Protein AF-A0A5E4AHZ6-F1 (afdb_monomer_lite)

Organism: Marmota monax (NCBI:txid9995)

pLDDT: mean 70.24, std 15.18, range [31.2, 91.56]

Sequence (371 aa):
MFTLLILMGCVDVMSKNMLPQRCVALEKGALVLSFYELLLLMVSHVKESLGIELQVHYLLILVVFLLLLVLTVELWAPEMFQLWMMETLLILIMGSWLIQAGFILYRPVSGYPWDDDDMNDLMFVTTFFCWHVMLVYVNNCIEGGIILMDRELPPRFLYSKEWQHLTMFTLLILMGCVDVMSKNMLPQRCVVLEKGALALSFYELLLLMVSHAKGSSGIELQVHSLLILVVLLLLLVLTVELWAPEMFQLWMMETLLILIMGSWLIQAGFILYRPVSGYPWDDDDMNDLMFVTTFFCWHVMCDALCLFAIYGFSYFWHRCYYSSLKMMESKEAPYHKSTPEPLYRLLQEIEQPEKEDQAPLLAKSSPRDKA

Radius of gyration: 31.7 Å; chains: 1; bounding box: 66×61×106 Å

Structure (mmCIF, N/CA/C/O backbone):
data_AF-A0A5E4AHZ6-F1
#
_entry.id   AF-A0A5E4AHZ6-F1
#
loop_
_atom_site.group_PDB
_atom_site.id
_atom_site.type_symbol
_atom_site.label_atom_id
_atom_site.label_alt_id
_atom_site.label_comp_id
_atom_site.label_asym_id
_atom_site.label_entity_id
_atom_site.label_seq_id
_atom_site.pdbx_PDB_ins_code
_atom_site.Cartn_x
_atom_site.Cartn_y
_atom_site.Cartn_z
_atom_site.occupancy
_atom_site.B_iso_or_equiv
_atom_site.auth_seq_id
_atom_site.auth_comp_id
_atom_site.auth_asym_id
_atom_site.auth_atom_id
_atom_site.pdbx_PDB_model_num
ATOM 1 N N . MET A 1 1 ? -24.025 20.673 -8.701 1.00 50.69 1 MET A N 1
ATOM 2 C CA . MET A 1 1 ? -23.411 21.174 -7.446 1.00 50.69 1 MET A CA 1
ATOM 3 C C . MET A 1 1 ? -24.288 22.202 -6.720 1.00 50.69 1 MET A C 1
ATOM 5 O O . MET A 1 1 ? -24.669 21.942 -5.590 1.00 50.69 1 MET A O 1
ATOM 9 N N . PHE A 1 2 ? -24.678 23.327 -7.335 1.00 37.91 2 PHE A N 1
ATOM 10 C CA . PHE A 1 2 ? -25.486 24.362 -6.654 1.00 37.91 2 PHE A CA 1
ATOM 11 C C . PHE A 1 2 ? -26.893 23.908 -6.218 1.00 37.91 2 PHE A C 1
ATOM 13 O O . PHE A 1 2 ? -27.341 24.266 -5.135 1.00 37.91 2 PHE A O 1
ATOM 20 N N . THR A 1 3 ? -27.566 23.063 -7.000 1.00 46.19 3 THR A N 1
ATOM 21 C CA . THR A 1 3 ? -28.870 22.462 -6.654 1.00 46.19 3 THR A CA 1
ATOM 22 C C . THR A 1 3 ? -28.809 21.543 -5.428 1.00 46.19 3 THR A C 1
ATOM 24 O O . THR A 1 3 ? -29.741 21.526 -4.631 1.00 46.19 3 THR A O 1
ATOM 27 N N . LEU A 1 4 ? -27.691 20.840 -5.240 1.00 54.56 4 LEU A N 1
ATOM 28 C CA . LEU A 1 4 ? -27.442 19.936 -4.111 1.00 54.56 4 LEU A CA 1
ATOM 29 C C . LEU A 1 4 ? -27.235 20.693 -2.792 1.00 54.56 4 LEU A C 1
ATOM 31 O O . LEU 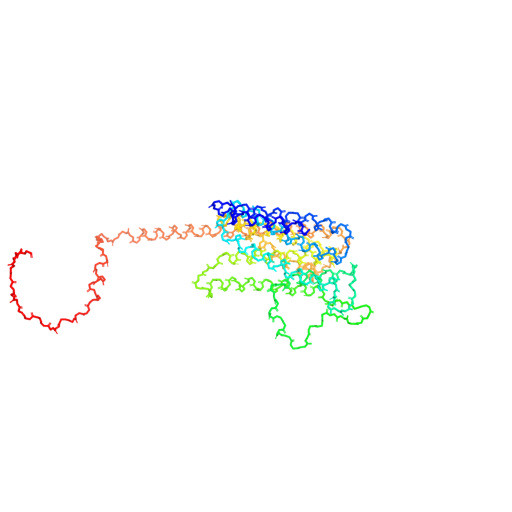A 1 4 ? -27.801 20.316 -1.770 1.00 54.56 4 LEU A O 1
ATOM 35 N N . LEU A 1 5 ? -26.491 21.804 -2.825 1.00 52.31 5 LEU A N 1
ATOM 36 C CA . LEU A 1 5 ? -26.307 22.685 -1.663 1.00 52.31 5 LEU A CA 1
ATOM 37 C C . LEU A 1 5 ? -27.629 23.321 -1.210 1.00 52.31 5 LEU A C 1
ATOM 39 O O . LEU A 1 5 ? -27.868 23.475 -0.013 1.00 52.31 5 LEU A O 1
ATOM 43 N N . ILE A 1 6 ? -28.506 23.650 -2.162 1.00 54.03 6 ILE A N 1
ATOM 44 C CA . ILE A 1 6 ? -29.844 24.182 -1.877 1.00 54.03 6 ILE A CA 1
ATOM 45 C C . ILE A 1 6 ? -30.723 23.102 -1.233 1.00 54.03 6 ILE A C 1
ATOM 47 O O . ILE A 1 6 ? -31.342 23.369 -0.207 1.00 54.03 6 ILE A O 1
ATOM 51 N N . LEU A 1 7 ? -30.735 21.876 -1.775 1.00 56.59 7 LEU A N 1
ATOM 52 C CA . LEU A 1 7 ? -31.498 20.754 -1.212 1.00 56.59 7 LEU A CA 1
ATOM 53 C C . LEU A 1 7 ? -31.054 20.431 0.226 1.00 56.59 7 LEU A C 1
ATOM 55 O O . LEU A 1 7 ? -31.890 20.257 1.108 1.00 56.59 7 LEU A O 1
ATOM 59 N N . MET A 1 8 ? -29.743 20.434 0.474 1.00 61.78 8 MET A N 1
ATOM 60 C CA . MET A 1 8 ? -29.150 20.251 1.800 1.00 61.78 8 MET A CA 1
ATOM 61 C C . MET A 1 8 ? -29.545 21.336 2.792 1.00 61.78 8 MET A C 1
ATOM 63 O O . MET A 1 8 ? -29.970 21.030 3.905 1.00 61.78 8 MET A O 1
ATOM 67 N N . GLY A 1 9 ? -29.457 22.601 2.373 1.00 56.88 9 GLY A N 1
ATOM 68 C CA . GLY A 1 9 ? -29.912 23.728 3.181 1.00 56.88 9 GLY A CA 1
ATOM 69 C C . GLY A 1 9 ? -31.402 23.628 3.511 1.00 56.88 9 GLY A C 1
ATOM 70 O O . GLY A 1 9 ? -31.800 23.899 4.640 1.00 56.88 9 GLY A O 1
ATOM 71 N N . CYS A 1 10 ? -32.227 23.169 2.567 1.00 60.53 10 CYS A N 1
ATOM 72 C CA . CYS A 1 10 ? -33.649 22.933 2.803 1.00 60.53 10 CYS A CA 1
ATOM 73 C C . CYS A 1 10 ? -33.900 21.795 3.806 1.00 60.53 10 CYS A C 1
ATOM 75 O O . CYS A 1 10 ? -34.714 21.972 4.711 1.00 60.53 10 CYS A O 1
ATOM 77 N N . VAL A 1 11 ? -33.201 20.659 3.690 1.00 66.25 11 VAL A N 1
ATOM 78 C CA . VAL A 1 11 ? -33.345 19.518 4.615 1.00 66.25 11 VAL A CA 1
ATOM 79 C C . VAL A 1 11 ? -32.880 19.879 6.028 1.00 66.25 11 VAL A C 1
ATOM 81 O O . VAL A 1 11 ? -33.573 19.552 6.991 1.00 66.25 11 VAL A O 1
ATOM 84 N N . ASP A 1 12 ? -31.771 20.609 6.166 1.00 63.53 12 ASP A N 1
ATOM 85 C CA . ASP A 1 12 ? -31.255 21.066 7.463 1.00 63.53 12 ASP A CA 1
ATOM 86 C C . ASP A 1 12 ? -32.217 22.060 8.141 1.00 63.53 12 ASP A C 1
ATOM 88 O O . ASP A 1 12 ? -32.547 21.922 9.321 1.00 63.53 12 ASP A O 1
ATOM 92 N N . VAL A 1 13 ? -32.763 23.016 7.376 1.00 64.00 13 VAL A N 1
ATOM 93 C CA . VAL A 1 13 ? -33.776 23.969 7.863 1.00 64.00 13 VAL A CA 1
ATOM 94 C C . VAL A 1 13 ? -35.068 23.256 8.266 1.00 64.00 13 VAL A C 1
ATOM 96 O O . VAL A 1 13 ? -35.647 23.587 9.302 1.00 64.00 13 VAL A O 1
ATOM 99 N N . MET A 1 14 ? -35.521 22.267 7.492 1.00 65.88 14 MET A N 1
ATOM 100 C CA . MET A 1 14 ? -36.711 21.480 7.826 1.00 65.88 14 MET A CA 1
ATOM 101 C C . MET A 1 14 ? -36.495 20.611 9.072 1.00 65.88 14 MET A C 1
ATOM 103 O O . MET A 1 14 ? -37.363 20.581 9.945 1.00 65.88 14 MET A O 1
ATOM 107 N N . SER A 1 15 ? -35.337 19.955 9.189 1.00 66.50 15 SER A N 1
ATOM 108 C CA . SER A 1 15 ? -34.993 19.118 10.343 1.00 66.50 15 SER A CA 1
ATOM 109 C C . SER A 1 15 ? -34.893 19.918 11.642 1.00 66.50 15 SER A C 1
ATOM 111 O O . SER A 1 15 ? -35.375 19.465 12.681 1.00 66.50 15 SER A O 1
ATOM 113 N N . LYS A 1 16 ? -34.319 21.128 11.589 1.00 67.06 16 LYS A N 1
ATOM 114 C CA . LYS A 1 16 ? -34.106 21.972 12.775 1.00 67.06 16 LYS A CA 1
ATOM 115 C C . LYS A 1 16 ? -35.320 22.807 13.179 1.00 67.06 16 LYS A C 1
ATOM 117 O O . LYS A 1 16 ? -35.503 23.031 14.371 1.00 67.06 16 LYS A O 1
ATOM 122 N N . ASN A 1 17 ? -36.123 23.279 12.219 1.00 69.75 17 ASN A N 1
ATOM 123 C CA . ASN A 1 17 ? -37.146 24.303 12.484 1.00 69.75 17 ASN A CA 1
ATOM 124 C C . ASN A 1 17 ? -38.594 23.863 12.217 1.00 69.75 17 ASN A C 1
ATOM 126 O O . ASN A 1 17 ? -39.508 24.528 12.698 1.00 69.75 17 ASN A O 1
ATOM 130 N N . MET A 1 18 ? -38.827 22.800 11.436 1.00 64.88 18 MET A N 1
ATOM 131 C CA . MET A 1 18 ? -40.181 22.391 11.018 1.00 64.88 18 MET A CA 1
ATOM 132 C C . MET A 1 18 ? -40.640 21.074 11.656 1.00 64.88 18 MET A C 1
ATOM 134 O O . MET A 1 18 ? -41.844 20.841 11.764 1.00 64.88 18 MET A O 1
ATOM 138 N N . LEU A 1 19 ? -39.711 20.212 12.083 1.00 66.88 19 LEU A N 1
ATOM 139 C CA . LEU A 1 19 ? -40.026 18.949 12.751 1.00 66.88 19 LEU A CA 1
ATOM 140 C C . LEU A 1 19 ? -40.038 19.101 14.286 1.00 66.88 19 LEU A C 1
ATOM 142 O O . LEU A 1 19 ? -39.213 19.824 14.840 1.00 66.88 19 LEU A O 1
ATOM 146 N N . PRO A 1 20 ? -40.945 18.399 14.997 1.00 62.06 20 PRO A N 1
ATOM 147 C CA . PRO A 1 20 ? -41.076 18.495 16.455 1.00 62.06 20 PRO A CA 1
ATOM 148 C C . PRO A 1 20 ? -39.860 17.955 17.231 1.00 62.06 20 PRO A C 1
ATOM 150 O O . PRO A 1 20 ? -39.667 18.314 18.389 1.00 62.06 20 PRO A O 1
ATOM 153 N N . GLN A 1 21 ? -39.031 17.119 16.599 1.00 70.19 21 GLN A N 1
ATOM 154 C CA . GLN A 1 21 ? -37.705 16.709 17.069 1.00 70.19 21 GLN A CA 1
ATOM 155 C C . GLN A 1 21 ? -36.751 16.631 15.873 1.00 70.19 21 GLN A C 1
ATOM 157 O O . GLN A 1 21 ? -37.159 16.237 14.778 1.00 70.19 21 GLN A O 1
ATOM 162 N N . ARG A 1 22 ? -35.476 16.979 16.099 1.00 72.62 22 ARG A N 1
ATOM 163 C CA . ARG A 1 22 ? -34.422 16.921 15.078 1.00 72.62 22 ARG A CA 1
ATOM 164 C C . ARG A 1 22 ? -34.308 15.504 14.517 1.00 72.62 22 ARG A C 1
ATOM 166 O O . ARG A 1 22 ? -34.065 14.558 15.266 1.00 72.62 22 ARG A O 1
ATOM 173 N N . CYS A 1 23 ? -34.433 15.364 13.200 1.00 71.38 23 CYS A N 1
ATOM 174 C CA . CYS A 1 23 ? -34.388 14.067 12.535 1.00 71.38 23 CYS A CA 1
ATOM 175 C C . CYS A 1 23 ? -33.000 13.824 11.936 1.00 71.38 23 CYS A C 1
ATOM 177 O O . CYS A 1 23 ? -32.756 14.053 10.753 1.00 71.38 23 CYS A O 1
ATOM 179 N N . VAL A 1 24 ? -32.081 13.331 12.770 1.00 69.50 24 VAL A N 1
ATOM 180 C CA . VAL A 1 24 ? -30.684 13.057 12.379 1.00 69.50 24 VAL A CA 1
ATOM 181 C C . VAL A 1 24 ? -30.601 12.070 11.207 1.00 69.50 24 VAL A C 1
ATOM 183 O O . VAL A 1 24 ? -29.746 12.217 10.340 1.00 69.50 24 VAL A O 1
ATOM 186 N N . ALA A 1 25 ? -31.522 11.106 11.125 1.00 68.44 25 ALA A N 1
ATOM 187 C CA . ALA A 1 25 ? -31.590 10.159 10.012 1.00 68.44 25 ALA A CA 1
ATOM 188 C C . ALA A 1 25 ? -31.932 10.834 8.670 1.00 68.44 25 ALA A C 1
ATOM 190 O O . ALA A 1 25 ? -31.391 10.446 7.637 1.00 68.44 25 ALA A O 1
ATOM 191 N N . LEU A 1 26 ? -32.787 11.865 8.676 1.00 71.06 26 LEU A N 1
ATOM 192 C CA . LEU A 1 26 ? -33.139 12.635 7.477 1.00 71.06 26 LEU A CA 1
ATOM 193 C C . LEU A 1 26 ? -31.951 13.486 6.998 1.00 71.06 26 LEU A C 1
ATOM 195 O O . LEU A 1 26 ? -31.647 13.500 5.808 1.00 71.06 26 LEU A O 1
ATOM 199 N N . GLU A 1 27 ? -31.255 14.150 7.929 1.00 71.69 27 GLU A N 1
ATOM 200 C CA . GLU A 1 27 ? -30.040 14.932 7.644 1.00 71.69 27 GLU A CA 1
ATOM 201 C C . GLU A 1 27 ? -28.928 14.042 7.059 1.00 71.69 27 GLU A C 1
ATOM 203 O O . GLU A 1 27 ? -28.364 14.358 6.009 1.00 71.69 27 GLU A O 1
ATOM 208 N N . LYS A 1 28 ? -28.658 12.886 7.684 1.00 72.50 28 LYS A N 1
ATOM 209 C CA . LYS A 1 28 ? -27.661 11.918 7.197 1.00 72.50 28 LYS A CA 1
ATOM 210 C C . LYS A 1 28 ? -28.066 11.257 5.877 1.00 72.50 28 LYS A C 1
ATOM 212 O O . LYS A 1 28 ? -27.221 11.041 5.014 1.00 72.50 28 LYS A O 1
ATOM 217 N N . GLY A 1 29 ? -29.355 10.982 5.678 1.00 73.62 29 GLY A N 1
ATOM 218 C CA . GLY A 1 29 ? -29.871 10.440 4.419 1.00 73.62 29 GLY A CA 1
ATOM 219 C C . GLY A 1 29 ? -29.674 11.403 3.246 1.00 73.62 29 GLY A C 1
ATOM 220 O O . GLY A 1 29 ? -29.281 10.981 2.158 1.00 73.62 29 GLY A O 1
ATOM 221 N N . ALA A 1 30 ? -29.871 12.705 3.477 1.00 72.81 30 ALA A N 1
ATOM 222 C CA . ALA A 1 30 ? -29.583 13.736 2.483 1.00 72.81 30 ALA A CA 1
ATOM 223 C C . ALA A 1 30 ? -28.076 13.859 2.191 1.00 72.81 30 ALA A C 1
ATOM 225 O O . ALA A 1 30 ? -27.700 13.970 1.023 1.00 72.81 30 ALA A O 1
ATOM 226 N N . LEU A 1 31 ? -27.217 13.757 3.218 1.00 74.25 31 LEU A N 1
ATOM 227 C CA . LEU A 1 31 ? -25.757 13.637 3.066 1.00 74.25 31 LEU A CA 1
ATOM 228 C C . LEU A 1 31 ? -25.369 12.496 2.133 1.00 74.25 31 LEU A C 1
ATOM 230 O O . LEU A 1 31 ? -24.720 12.741 1.116 1.00 74.25 31 LEU A O 1
ATOM 234 N N . VAL A 1 32 ? -25.842 11.285 2.397 1.00 80.19 32 VAL A N 1
ATOM 235 C CA . VAL A 1 32 ? -25.552 10.106 1.567 1.00 80.19 32 VAL A CA 1
ATOM 236 C C . VAL A 1 32 ? -25.995 10.303 0.116 1.00 80.19 32 VAL A C 1
ATOM 238 O O . VAL A 1 32 ? -25.213 10.056 -0.803 1.00 80.19 32 VAL A O 1
ATOM 241 N N . LEU A 1 33 ? -27.212 10.811 -0.107 1.00 76.31 33 LEU A N 1
ATOM 242 C CA . LEU A 1 33 ? -27.718 11.079 -1.456 1.00 76.31 33 LEU A CA 1
ATOM 243 C C . LEU A 1 33 ? -26.849 12.108 -2.197 1.00 76.31 33 LEU A C 1
ATOM 245 O O . LEU A 1 33 ? -26.564 11.943 -3.381 1.00 76.31 33 LEU A O 1
ATOM 249 N N . SER A 1 34 ? -26.372 13.136 -1.492 1.00 73.62 34 SER A N 1
ATOM 250 C CA . SER A 1 34 ? -25.521 14.163 -2.094 1.00 73.62 34 SER A CA 1
ATOM 251 C C . SER A 1 34 ? -24.154 13.642 -2.531 1.00 73.62 34 SER A C 1
ATOM 253 O O . SER A 1 34 ? -23.683 13.997 -3.612 1.00 73.62 34 SER A O 1
ATOM 255 N N . PHE A 1 35 ? -23.536 12.770 -1.729 1.00 76.75 35 PHE A N 1
ATOM 256 C CA . PHE A 1 35 ? -22.255 12.152 -2.062 1.00 76.75 35 PHE A CA 1
ATOM 257 C C . PHE A 1 35 ? -22.406 11.120 -3.182 1.00 76.75 35 PHE A C 1
ATOM 259 O O . PHE A 1 35 ? -21.524 11.014 -4.033 1.00 76.75 35 PHE A O 1
ATOM 266 N N . TYR A 1 36 ? -23.543 10.421 -3.245 1.00 79.88 36 TYR A N 1
ATOM 267 C CA . TYR A 1 36 ? -23.879 9.545 -4.366 1.00 79.88 36 TYR A CA 1
ATOM 268 C C . TYR A 1 36 ? -24.002 10.319 -5.687 1.00 79.88 36 TYR A C 1
ATOM 270 O O . TYR A 1 36 ? -23.388 9.942 -6.686 1.00 79.88 36 TYR A O 1
ATOM 278 N N . GLU A 1 37 ? -24.731 11.438 -5.703 1.00 78.19 37 GLU A N 1
ATOM 279 C CA . GLU A 1 37 ? -24.824 12.288 -6.896 1.00 78.19 37 GLU A CA 1
ATOM 280 C C . GLU A 1 37 ? -23.476 12.922 -7.268 1.00 78.19 37 GLU A C 1
ATOM 282 O O . GLU A 1 37 ? -23.131 12.986 -8.448 1.00 78.19 37 GLU A O 1
ATOM 287 N N . LEU A 1 38 ? -22.687 13.355 -6.279 1.00 79.00 38 LEU A N 1
ATOM 288 C CA . LEU A 1 38 ? -21.334 13.869 -6.501 1.00 79.00 38 LEU A CA 1
ATOM 289 C C . LEU A 1 38 ? -20.438 12.817 -7.169 1.00 79.00 38 LEU A C 1
ATOM 291 O O . LEU A 1 38 ? -19.745 13.138 -8.132 1.00 79.00 38 LEU A O 1
ATOM 295 N N . LEU A 1 39 ? -20.490 11.567 -6.701 1.00 80.75 39 LEU A N 1
ATOM 296 C CA . LEU A 1 39 ? -19.752 10.451 -7.289 1.00 80.75 39 LEU A CA 1
ATOM 297 C C . LEU A 1 39 ? -20.154 10.222 -8.754 1.00 80.75 39 LEU A C 1
ATOM 299 O O . LEU A 1 39 ? -19.283 10.112 -9.614 1.00 80.75 39 LEU A O 1
ATOM 303 N N . LEU A 1 40 ? -21.457 10.214 -9.064 1.00 79.38 40 LEU A N 1
ATOM 304 C CA . LEU A 1 40 ? -21.951 10.071 -10.442 1.00 79.38 40 LEU A CA 1
ATOM 305 C C . LEU A 1 40 ? -21.488 11.214 -11.353 1.00 79.38 40 LEU A C 1
ATOM 307 O O . LEU A 1 40 ? -21.110 10.978 -12.505 1.00 79.38 40 LEU A O 1
ATOM 311 N N . LEU A 1 41 ? -21.505 12.448 -10.844 1.00 79.81 41 LEU A N 1
ATOM 312 C CA . LEU A 1 41 ? -21.020 13.616 -11.575 1.00 79.81 41 LEU A CA 1
ATOM 313 C C . LEU A 1 41 ? -19.516 13.523 -11.843 1.00 79.81 41 LEU A C 1
ATOM 315 O O . LEU A 1 41 ? -19.099 13.795 -12.966 1.00 79.81 41 LEU A O 1
ATOM 319 N N . MET A 1 42 ? -18.715 13.093 -10.862 1.00 80.56 42 MET A N 1
ATOM 320 C CA . MET A 1 42 ? -17.276 12.897 -11.060 1.00 80.56 42 MET A CA 1
ATOM 321 C C . MET A 1 42 ? -16.987 11.794 -12.076 1.00 80.56 42 MET A C 1
ATOM 323 O O . MET A 1 42 ? -16.218 12.015 -13.003 1.00 80.56 42 MET A O 1
ATOM 327 N N . VAL A 1 43 ? -17.643 10.636 -11.967 1.00 80.81 43 VAL A N 1
ATOM 328 C CA . VAL A 1 43 ? -17.478 9.538 -12.938 1.00 80.81 43 VAL A CA 1
ATOM 329 C C . VAL A 1 43 ? -17.851 9.988 -14.355 1.00 80.81 43 VAL A C 1
ATOM 331 O O . VAL A 1 43 ? -17.196 9.604 -15.320 1.00 80.81 43 VAL A O 1
ATOM 334 N N . SER A 1 44 ? -18.875 10.835 -14.488 1.00 79.81 44 SER A N 1
ATOM 335 C CA . SER A 1 44 ? -19.269 11.400 -15.783 1.00 79.81 44 SER A CA 1
ATOM 336 C C . SER A 1 44 ? -18.250 12.412 -16.315 1.00 79.81 44 SER A C 1
ATOM 338 O O . SER A 1 44 ? -17.951 12.390 -17.505 1.00 79.81 44 SER A O 1
ATOM 340 N N . HIS A 1 45 ? -17.700 13.266 -15.446 1.00 78.81 45 HIS A N 1
ATOM 341 C CA . HIS A 1 45 ? -16.681 14.264 -15.789 1.00 78.81 45 HIS A CA 1
ATOM 342 C C . HIS A 1 45 ? -15.388 13.615 -16.294 1.00 78.81 45 HIS A C 1
ATOM 344 O O . HIS A 1 45 ? -14.804 14.061 -17.272 1.00 78.81 45 HIS A O 1
ATOM 350 N N . VAL A 1 46 ? -14.980 12.514 -15.664 1.00 84.44 46 VAL A N 1
ATOM 351 C CA . VAL A 1 46 ? -13.723 11.814 -15.956 1.00 84.44 46 VAL A CA 1
ATOM 352 C C . VAL A 1 46 ? -13.715 11.099 -17.308 1.00 84.44 46 VAL A C 1
ATOM 354 O O . VAL A 1 46 ? -12.657 10.735 -17.810 1.00 84.44 46 VAL A O 1
ATOM 357 N N . LYS A 1 47 ? -14.880 10.914 -17.936 1.00 77.94 47 LYS A N 1
ATOM 358 C CA . LYS A 1 47 ? -15.015 10.131 -19.171 1.00 77.94 47 LYS A CA 1
ATOM 359 C C . LYS A 1 47 ? -14.237 10.706 -20.362 1.00 77.94 47 LYS A C 1
ATOM 361 O O . LYS A 1 47 ? -13.918 9.954 -21.279 1.00 77.94 47 LYS A O 1
ATOM 366 N N . GLU A 1 48 ? -13.957 12.005 -20.351 1.00 75.44 48 GLU A N 1
ATOM 367 C CA . GLU A 1 48 ? -13.199 12.697 -21.403 1.00 75.44 48 GLU A CA 1
ATOM 368 C C . GLU A 1 48 ? -11.777 13.087 -20.960 1.00 75.44 48 GLU A C 1
ATOM 370 O O . GLU A 1 48 ? -10.991 13.547 -21.786 1.00 75.44 48 GLU A O 1
ATOM 375 N N . SER A 1 49 ? -11.422 12.870 -19.688 1.00 79.69 49 SER A N 1
ATOM 376 C CA . SER A 1 49 ? -10.101 13.192 -19.140 1.00 79.69 49 SER A CA 1
ATOM 377 C C . SER A 1 49 ? -9.084 12.085 -19.454 1.00 79.69 49 SER A C 1
ATOM 379 O O . SER A 1 49 ? -9.401 10.894 -19.417 1.00 79.69 49 SER A O 1
ATOM 381 N N . LEU A 1 50 ? -7.832 12.467 -19.710 1.00 81.12 50 LEU A N 1
ATOM 382 C CA . LEU A 1 50 ? -6.697 11.561 -19.939 1.00 81.12 50 LEU A CA 1
ATOM 383 C C . LEU A 1 50 ? -5.519 11.942 -19.026 1.00 81.12 50 LEU A C 1
ATOM 385 O O . LEU A 1 50 ? -5.586 12.941 -18.309 1.00 81.12 50 LEU A O 1
ATOM 389 N N . GLY A 1 51 ? -4.486 11.095 -18.996 1.00 81.75 51 GLY A N 1
ATOM 390 C CA . GLY A 1 51 ? -3.219 11.380 -18.317 1.00 81.75 51 GLY A CA 1
ATOM 391 C C . GLY A 1 51 ? -3.360 11.766 -16.843 1.00 81.75 51 GLY A C 1
ATOM 392 O O . GLY A 1 51 ? -3.934 11.031 -16.028 1.00 81.75 51 GLY A O 1
ATOM 393 N N . ILE A 1 52 ? -2.830 12.934 -16.489 1.00 78.44 52 ILE A N 1
ATOM 394 C CA . ILE A 1 52 ? -2.789 13.412 -15.105 1.00 78.44 52 ILE A CA 1
ATOM 395 C C . ILE A 1 52 ? -4.144 13.890 -14.628 1.00 78.44 52 ILE A C 1
ATOM 397 O O . ILE A 1 52 ? -4.514 13.625 -13.482 1.00 78.44 52 ILE A O 1
ATOM 401 N N . GLU A 1 53 ? -4.914 14.547 -15.492 1.00 78.88 53 GLU A N 1
ATOM 402 C CA . GLU A 1 53 ? -6.265 14.968 -15.142 1.00 78.88 53 GLU A CA 1
ATOM 403 C C . GLU A 1 53 ? -7.112 13.754 -14.743 1.00 78.88 53 GLU A C 1
ATOM 405 O O . GLU A 1 53 ? -7.776 13.766 -13.703 1.00 78.88 53 GLU A O 1
ATOM 410 N N . LEU A 1 54 ? -7.003 12.667 -15.508 1.00 83.31 54 LEU A N 1
ATOM 411 C CA . LEU A 1 54 ? -7.645 11.391 -15.211 1.00 83.31 54 LEU A CA 1
ATOM 412 C C . LEU A 1 54 ? -7.197 10.829 -13.851 1.00 83.31 54 LEU A C 1
ATOM 414 O O . LEU A 1 54 ? -8.037 10.458 -13.030 1.00 83.31 54 LEU A O 1
ATOM 418 N N . GLN A 1 55 ? -5.891 10.802 -13.577 1.00 79.56 55 GLN A N 1
ATOM 419 C CA . GLN A 1 55 ? -5.343 10.280 -12.319 1.00 79.56 55 GLN A CA 1
ATOM 420 C C . GLN A 1 55 ? -5.777 11.102 -11.101 1.00 79.56 55 GLN A C 1
ATOM 422 O O . GLN A 1 55 ? -6.161 10.529 -10.079 1.00 79.56 55 GLN A O 1
ATOM 427 N N . VAL A 1 56 ? -5.762 12.434 -11.205 1.00 81.50 56 VAL A N 1
ATOM 428 C CA . VAL A 1 56 ? -6.175 13.333 -10.120 1.00 81.50 56 VAL A CA 1
ATOM 429 C C . VAL A 1 56 ? -7.637 13.100 -9.750 1.00 81.50 56 VAL A C 1
ATOM 431 O O . VAL A 1 56 ? -7.980 12.988 -8.566 1.00 81.50 56 VAL A O 1
ATOM 434 N N . HIS A 1 57 ? -8.498 12.970 -10.758 1.00 83.12 57 HIS A N 1
ATOM 435 C CA . HIS A 1 57 ? -9.910 12.710 -10.531 1.00 83.12 57 HIS A CA 1
ATOM 436 C C . HIS A 1 57 ? -10.185 11.275 -10.070 1.00 83.12 57 HIS A C 1
ATOM 438 O O . HIS A 1 57 ? -11.073 11.091 -9.244 1.00 83.12 57 HIS A O 1
ATOM 444 N N . TYR A 1 58 ? -9.422 10.267 -10.512 1.00 83.44 58 TYR A N 1
ATOM 445 C CA . TYR A 1 58 ? -9.539 8.903 -9.977 1.00 83.44 58 TYR A CA 1
ATOM 446 C C . TYR A 1 58 ? -9.255 8.853 -8.476 1.00 83.44 58 TYR A C 1
ATOM 448 O O . TYR A 1 58 ? -10.014 8.235 -7.731 1.00 83.44 58 TYR A O 1
ATOM 456 N N . LEU A 1 59 ? -8.203 9.538 -8.025 1.00 80.94 59 LEU A N 1
ATOM 457 C CA . LEU A 1 59 ? -7.860 9.646 -6.605 1.00 80.94 59 LEU A CA 1
ATOM 458 C C . LEU A 1 59 ? -8.964 10.350 -5.805 1.00 80.94 59 LEU A C 1
ATOM 460 O O . LEU A 1 59 ? -9.306 9.925 -4.703 1.00 80.94 59 LEU A O 1
ATOM 464 N N . LEU A 1 60 ? -9.590 11.376 -6.384 1.00 81.19 60 LEU A N 1
ATOM 465 C CA . LEU A 1 60 ? -10.722 12.063 -5.765 1.00 81.19 60 LEU A CA 1
ATOM 466 C C . LEU A 1 60 ? -11.981 11.177 -5.703 1.00 81.19 60 LEU A C 1
ATOM 468 O O . LEU A 1 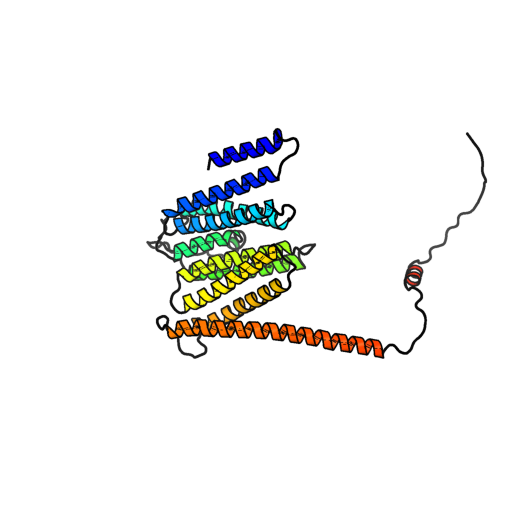60 ? -12.616 11.086 -4.653 1.00 81.19 60 LEU A O 1
ATOM 472 N N . ILE A 1 61 ? -12.315 10.485 -6.798 1.00 84.62 61 ILE A N 1
ATOM 473 C CA . ILE A 1 61 ? -13.431 9.527 -6.885 1.00 84.62 61 ILE A CA 1
ATOM 474 C C . ILE A 1 61 ? -13.280 8.438 -5.830 1.00 84.62 61 ILE A C 1
ATOM 476 O O . ILE A 1 61 ? -14.250 8.078 -5.169 1.00 84.62 61 ILE A O 1
ATOM 480 N N . LEU A 1 62 ? -12.060 7.937 -5.659 1.00 82.62 62 LEU A N 1
ATOM 481 C CA . LEU A 1 62 ? -11.733 6.895 -4.705 1.00 82.62 62 LEU A CA 1
ATOM 482 C C . LEU A 1 62 ? -12.072 7.317 -3.261 1.00 82.62 62 LEU A C 1
ATOM 484 O O . LEU A 1 62 ? -12.734 6.571 -2.539 1.00 82.62 62 LEU A O 1
ATOM 488 N N . VAL A 1 63 ? -11.683 8.530 -2.854 1.00 77.00 63 VAL A N 1
ATOM 489 C CA . VAL A 1 63 ? -11.996 9.073 -1.518 1.00 77.00 63 VAL A CA 1
ATOM 490 C C . VAL A 1 63 ? -13.496 9.326 -1.355 1.00 77.00 63 VAL A C 1
ATOM 492 O O . VAL A 1 63 ? -14.066 8.984 -0.320 1.00 77.00 63 VAL A O 1
ATOM 495 N N . VAL A 1 64 ? -14.158 9.875 -2.380 1.00 80.62 64 VAL A N 1
ATOM 496 C CA . VAL A 1 64 ? -15.612 10.117 -2.370 1.00 80.62 64 VAL A CA 1
ATOM 497 C C . VAL A 1 64 ? -16.395 8.807 -2.265 1.00 80.62 64 VAL A C 1
ATOM 499 O O . VAL A 1 64 ? -17.378 8.742 -1.528 1.00 80.62 64 VAL A O 1
ATOM 502 N N . PHE A 1 65 ? -15.955 7.753 -2.953 1.00 83.56 65 PHE A N 1
ATOM 503 C CA . PHE A 1 65 ? -16.563 6.426 -2.880 1.00 83.56 65 PHE A CA 1
ATOM 504 C C . PHE A 1 65 ? -16.432 5.814 -1.481 1.00 83.56 65 PHE A C 1
ATOM 506 O O . PHE A 1 65 ? -17.423 5.329 -0.935 1.00 83.56 65 PHE A O 1
ATOM 513 N N . LEU A 1 66 ? -15.242 5.876 -0.872 1.00 79.94 66 LEU A N 1
ATOM 514 C CA . LEU A 1 66 ? -15.052 5.413 0.504 1.00 79.94 66 LEU A CA 1
ATOM 515 C C . LEU A 1 66 ? -15.896 6.205 1.506 1.00 79.94 66 LEU A C 1
ATOM 517 O O . LEU A 1 66 ? -16.503 5.614 2.395 1.00 79.94 66 LEU A O 1
ATOM 521 N N . LEU A 1 67 ? -15.960 7.530 1.361 1.00 77.94 67 LEU A N 1
ATOM 522 C CA . LEU A 1 67 ? -16.766 8.379 2.237 1.00 77.94 67 LEU A CA 1
ATOM 523 C C . LEU A 1 67 ? -18.255 8.051 2.101 1.00 77.94 67 LEU A C 1
ATOM 525 O O . LEU A 1 67 ? -18.950 7.925 3.106 1.00 77.94 67 LEU A O 1
ATOM 529 N N . LEU A 1 68 ? -18.733 7.829 0.873 1.00 84.25 68 LEU A N 1
ATOM 530 C CA . LEU A 1 68 ? -20.092 7.362 0.626 1.00 84.25 68 LEU A CA 1
ATOM 531 C C . LEU A 1 68 ? -20.351 6.013 1.311 1.00 84.25 68 LEU A C 1
ATOM 533 O O . LEU A 1 68 ? -21.382 5.862 1.962 1.00 84.25 68 LEU A O 1
ATOM 537 N N . LEU A 1 69 ? -19.418 5.059 1.216 1.00 82.69 69 LEU A N 1
ATOM 538 C CA . LEU A 1 69 ? -19.531 3.771 1.902 1.00 82.69 69 LEU A CA 1
ATOM 539 C C . LEU A 1 69 ? -19.665 3.971 3.420 1.00 82.69 69 LEU A C 1
ATOM 541 O O . LEU A 1 69 ? -20.618 3.471 4.013 1.00 82.69 69 LEU A O 1
ATOM 545 N N . VAL A 1 70 ? -18.785 4.756 4.044 1.00 78.88 70 VAL A N 1
ATOM 546 C CA . VAL A 1 70 ? -18.835 5.024 5.494 1.00 78.88 70 VAL A CA 1
ATOM 547 C C . VAL A 1 70 ? -20.165 5.669 5.897 1.00 78.88 70 VAL A C 1
ATOM 549 O O . VAL A 1 70 ? -20.833 5.154 6.793 1.00 78.88 70 VAL A O 1
ATOM 552 N N . LEU A 1 71 ? -20.604 6.715 5.187 1.00 78.81 71 LEU A N 1
ATOM 553 C CA . LEU A 1 71 ? -21.875 7.401 5.452 1.00 78.81 71 LEU A CA 1
ATOM 554 C C . LEU A 1 71 ? -23.088 6.467 5.294 1.00 78.81 71 LEU A C 1
ATOM 556 O O . LEU A 1 71 ? -24.043 6.539 6.071 1.00 78.81 71 LEU A O 1
ATOM 560 N N . THR A 1 72 ? -23.064 5.566 4.303 1.00 81.69 72 THR A N 1
ATOM 561 C CA . THR A 1 72 ? -24.146 4.587 4.115 1.00 81.69 72 THR A CA 1
ATOM 562 C C . THR A 1 72 ? -24.225 3.584 5.255 1.00 81.69 72 THR A C 1
ATOM 564 O O . THR A 1 72 ? -25.332 3.222 5.651 1.00 81.69 72 THR A O 1
ATOM 567 N N . VAL A 1 73 ? -23.095 3.146 5.817 1.00 79.44 73 VAL A N 1
ATOM 568 C CA . VAL A 1 73 ? -23.134 2.225 6.958 1.00 79.44 73 VAL A CA 1
ATOM 569 C C . VAL A 1 73 ? -23.480 2.959 8.253 1.00 79.44 73 VAL A C 1
ATOM 571 O O . VAL A 1 73 ? -24.196 2.417 9.092 1.00 79.44 73 VAL A O 1
ATOM 574 N N . GLU A 1 74 ? -23.081 4.219 8.399 1.00 76.12 74 GLU A N 1
ATOM 575 C CA . GLU A 1 74 ? -23.435 5.047 9.555 1.00 76.12 74 GLU A CA 1
ATOM 576 C C . GLU A 1 74 ? -24.944 5.318 9.667 1.00 76.12 74 GLU A C 1
ATOM 578 O O . GLU A 1 74 ? -25.466 5.440 10.775 1.00 76.12 74 GLU A O 1
ATOM 583 N N . LEU A 1 75 ? -25.675 5.336 8.544 1.00 78.56 75 LEU A N 1
ATOM 584 C CA . LEU A 1 75 ? -27.145 5.352 8.548 1.00 78.56 75 LEU A CA 1
ATOM 585 C C . LEU A 1 75 ? -27.747 4.139 9.268 1.00 78.56 75 LEU A C 1
ATOM 587 O O . LEU A 1 75 ? -28.794 4.260 9.903 1.00 78.56 75 LEU A O 1
ATOM 591 N N . TRP A 1 76 ? -27.105 2.977 9.146 1.00 76.00 76 TRP A N 1
ATOM 592 C CA . TRP A 1 76 ? -27.568 1.721 9.733 1.00 76.00 76 TRP A CA 1
ATOM 593 C C . TRP A 1 76 ? -27.016 1.487 11.143 1.00 76.00 76 TRP A C 1
ATOM 595 O O . TRP A 1 76 ? -27.685 0.849 11.954 1.00 76.00 76 TRP A O 1
ATOM 605 N N . ALA A 1 77 ? -25.827 2.012 11.446 1.00 77.12 77 ALA A N 1
ATOM 606 C CA . ALA A 1 77 ? -25.123 1.806 12.712 1.00 77.12 77 ALA A CA 1
ATOM 607 C C . ALA A 1 77 ? -24.583 3.128 13.311 1.00 77.12 77 ALA A C 1
ATOM 609 O O . ALA A 1 77 ? -23.370 3.298 13.451 1.00 77.12 77 ALA A O 1
ATOM 610 N N . PRO A 1 78 ? -25.462 4.073 13.702 1.00 66.44 78 PRO A N 1
ATOM 611 C CA . PRO A 1 78 ? -25.065 5.429 14.095 1.00 66.44 78 PRO A CA 1
ATOM 612 C C . PRO A 1 78 ? -24.337 5.523 15.445 1.00 66.44 78 PRO A C 1
ATOM 614 O O . PRO A 1 78 ? -23.754 6.562 15.741 1.00 66.44 78 PRO A O 1
ATOM 617 N N . GLU A 1 79 ? -24.368 4.474 16.273 1.00 70.56 79 GLU A N 1
ATOM 618 C CA . GLU A 1 79 ? -23.711 4.471 17.591 1.00 70.56 79 GLU A CA 1
ATOM 619 C C . GLU A 1 79 ? -22.230 4.061 17.538 1.00 70.56 79 GLU A C 1
ATOM 621 O O . GLU A 1 79 ? -21.523 4.118 18.546 1.00 70.56 79 GLU A O 1
ATOM 626 N N . MET A 1 80 ? -21.722 3.671 16.363 1.00 71.25 80 MET A N 1
ATOM 627 C CA . MET A 1 80 ? -20.325 3.275 16.213 1.00 71.25 80 MET A CA 1
ATOM 628 C C . MET A 1 80 ? -19.418 4.500 16.085 1.00 71.25 80 MET A C 1
ATOM 630 O O . MET A 1 80 ? -19.243 5.059 15.004 1.00 71.25 80 MET A O 1
ATOM 634 N N . PHE A 1 81 ? -18.760 4.872 17.186 1.00 67.94 81 PHE A N 1
ATOM 635 C CA . PHE A 1 81 ? -17.774 5.963 17.227 1.00 67.94 81 PHE A CA 1
ATOM 636 C C . PHE A 1 81 ? -16.677 5.845 16.148 1.00 67.94 81 PHE A C 1
ATOM 638 O O . PHE A 1 81 ? -16.176 6.850 15.645 1.00 67.94 81 PHE A O 1
ATOM 645 N N . GLN A 1 82 ? -16.331 4.617 15.750 1.00 62.38 82 GLN A N 1
ATOM 646 C CA . GLN A 1 82 ? -15.349 4.338 14.699 1.00 62.38 82 GLN A CA 1
ATOM 647 C C . GLN A 1 82 ? -15.741 4.946 13.342 1.00 62.38 82 GLN A C 1
ATOM 649 O O . GLN A 1 82 ? -14.865 5.414 12.616 1.00 62.38 82 GLN A O 1
ATOM 654 N N . LEU A 1 83 ? -17.037 4.989 13.014 1.00 67.25 83 LEU A N 1
ATOM 655 C CA . LEU A 1 83 ? -17.513 5.552 11.748 1.00 67.25 83 LEU A CA 1
ATOM 656 C C . LEU A 1 83 ? -17.388 7.062 11.703 1.00 67.25 83 LEU A C 1
ATOM 658 O O . LEU A 1 83 ? -16.953 7.601 10.694 1.00 67.25 83 LEU A O 1
ATOM 662 N N . TRP A 1 84 ? -17.674 7.729 12.816 1.00 66.06 84 TRP A N 1
ATOM 663 C CA . TRP A 1 84 ? -17.544 9.178 12.908 1.00 66.06 84 TRP A CA 1
ATOM 664 C C . TRP A 1 84 ? -16.085 9.641 12.745 1.00 66.06 84 TRP A C 1
ATOM 666 O O . TRP A 1 84 ? -15.789 10.646 12.093 1.00 66.06 84 TRP A O 1
ATOM 676 N N . MET A 1 85 ? -15.144 8.856 13.280 1.00 62.84 85 MET A N 1
ATOM 677 C CA . MET A 1 85 ? -13.708 9.071 13.080 1.00 62.84 85 MET A CA 1
ATOM 678 C C . MET A 1 85 ? -13.291 8.864 11.614 1.00 62.84 85 MET A C 1
ATOM 680 O O . MET A 1 85 ? -12.555 9.687 11.069 1.00 62.84 85 MET A O 1
ATOM 684 N N . MET A 1 86 ? -13.776 7.796 10.970 1.00 67.00 86 MET A N 1
ATOM 685 C CA . MET A 1 86 ? -13.528 7.505 9.549 1.00 67.00 86 MET A CA 1
ATOM 686 C C . MET A 1 86 ? -14.097 8.590 8.629 1.00 67.00 86 MET A C 1
ATOM 688 O O . MET A 1 86 ? -13.405 9.053 7.727 1.00 67.00 86 MET A O 1
ATOM 692 N N . GLU A 1 87 ? -15.334 9.025 8.880 1.00 67.75 87 GLU A N 1
ATOM 693 C CA . GLU A 1 87 ? -16.004 10.112 8.162 1.00 67.75 87 GLU A CA 1
ATOM 694 C C . GLU A 1 87 ? -15.154 11.387 8.218 1.00 67.75 87 GLU A C 1
ATOM 696 O O . GLU A 1 87 ? -14.801 11.957 7.185 1.00 67.75 87 GLU A O 1
ATOM 701 N N . THR A 1 88 ? -14.748 11.791 9.425 1.00 63.81 88 THR A N 1
ATOM 702 C CA . THR A 1 88 ? -13.941 12.999 9.642 1.00 63.81 88 THR A CA 1
ATOM 703 C C . THR A 1 88 ? -12.590 12.920 8.924 1.00 63.81 88 THR A C 1
ATOM 705 O O . THR A 1 88 ? -12.166 13.889 8.290 1.00 63.81 88 THR A O 1
ATOM 708 N N . LEU A 1 89 ? -11.921 11.763 8.981 1.00 64.56 89 LEU A N 1
ATOM 709 C CA . LEU A 1 89 ? -10.645 11.529 8.305 1.00 64.56 89 LEU A CA 1
ATOM 710 C C . LEU A 1 89 ? -10.786 11.612 6.778 1.00 64.56 89 LEU A C 1
ATOM 712 O O . LEU A 1 89 ? -10.004 12.298 6.123 1.00 64.56 89 LEU A O 1
ATOM 716 N N . LEU A 1 90 ? -11.799 10.957 6.207 1.00 68.50 90 LEU A N 1
ATOM 717 C CA . LEU A 1 90 ? -12.044 10.954 4.763 1.00 68.50 90 LEU A CA 1
ATOM 718 C C . LEU A 1 90 ? -12.444 12.340 4.244 1.00 68.50 90 LEU A C 1
ATOM 720 O O . LEU A 1 90 ? -11.994 12.737 3.171 1.00 68.50 90 LEU A O 1
ATOM 724 N N . ILE A 1 91 ? -13.216 13.114 5.015 1.00 66.56 91 ILE A N 1
ATOM 725 C CA . ILE A 1 91 ? -13.526 14.516 4.692 1.00 66.56 91 ILE A CA 1
ATOM 726 C C . ILE A 1 91 ? -12.249 15.367 4.685 1.00 66.56 91 ILE A C 1
ATOM 728 O O . ILE A 1 91 ? -12.072 16.194 3.787 1.00 66.56 91 ILE A O 1
ATOM 732 N N . LEU A 1 92 ? -11.343 15.159 5.647 1.00 63.16 92 LEU A N 1
ATOM 733 C CA . LEU A 1 92 ? -10.064 15.870 5.708 1.00 63.16 92 LEU A CA 1
ATOM 734 C C . LEU A 1 92 ? -9.175 15.533 4.500 1.00 63.16 92 LEU A C 1
ATOM 736 O O . LEU A 1 92 ? -8.631 16.443 3.868 1.00 63.16 92 LEU A O 1
ATOM 740 N N . ILE A 1 93 ? -9.065 14.248 4.148 1.00 65.94 93 ILE A N 1
ATOM 741 C CA . ILE A 1 93 ? -8.319 13.773 2.971 1.00 65.94 93 ILE A CA 1
ATOM 742 C C . ILE A 1 93 ? -8.932 14.349 1.687 1.00 65.94 93 ILE A C 1
ATOM 744 O O . ILE A 1 93 ? -8.215 14.903 0.860 1.00 65.94 93 ILE A O 1
ATOM 748 N N . MET A 1 94 ? -10.260 14.309 1.540 1.00 68.94 94 MET A N 1
ATOM 749 C CA . MET A 1 94 ? -10.956 14.873 0.378 1.00 68.94 94 MET A CA 1
ATOM 750 C C . MET A 1 94 ? -10.711 16.382 0.243 1.00 68.94 94 MET A C 1
ATOM 752 O O . MET A 1 94 ? -10.367 16.864 -0.835 1.00 68.94 94 MET A O 1
ATOM 756 N N . GLY A 1 95 ? -10.886 17.138 1.332 1.00 61.41 95 GLY A N 1
ATOM 757 C CA . GLY A 1 95 ? -10.739 18.593 1.325 1.00 61.41 95 GLY A CA 1
ATOM 758 C C . GLY A 1 95 ? -9.309 19.040 1.028 1.00 61.41 95 GLY A C 1
ATOM 759 O O . GLY A 1 95 ? -9.098 19.978 0.261 1.00 61.41 95 GLY A O 1
ATOM 760 N N . SER A 1 96 ? -8.322 18.348 1.592 1.00 62.97 96 SER A N 1
ATOM 761 C CA . SER A 1 96 ? -6.908 18.634 1.343 1.00 62.97 96 SER A CA 1
ATOM 762 C C . SER A 1 96 ? -6.463 18.216 -0.064 1.00 62.97 96 SER A C 1
ATOM 764 O O . SER A 1 96 ? -5.776 19.000 -0.726 1.00 62.97 96 SER A O 1
ATOM 766 N N . TRP A 1 97 ? -6.957 17.085 -0.584 1.00 75.50 97 TRP A N 1
ATOM 767 C CA . TRP A 1 97 ? -6.700 16.684 -1.967 1.00 75.50 97 TRP A CA 1
ATOM 768 C C . TRP A 1 97 ? -7.278 17.668 -2.979 1.00 75.50 97 TRP A C 1
ATOM 770 O O . TRP A 1 97 ? -6.591 18.019 -3.928 1.00 75.50 97 TRP A O 1
ATOM 780 N N . LEU A 1 98 ? -8.493 18.186 -2.768 1.00 66.69 98 LEU A N 1
ATOM 781 C CA . LEU A 1 98 ? -9.082 19.205 -3.650 1.00 66.69 98 LEU A CA 1
ATOM 782 C C . LEU A 1 98 ? -8.217 20.469 -3.747 1.00 66.69 98 LEU A C 1
ATOM 784 O O . LEU A 1 98 ? -8.092 21.054 -4.824 1.00 66.69 98 LEU A O 1
ATOM 788 N N . ILE A 1 99 ? -7.595 20.879 -2.638 1.00 62.97 99 ILE A N 1
ATOM 789 C CA . ILE A 1 99 ? -6.677 22.022 -2.618 1.00 62.97 99 ILE A CA 1
ATOM 790 C C . ILE A 1 99 ? -5.432 21.704 -3.454 1.00 62.97 99 ILE A C 1
ATOM 792 O O . ILE A 1 99 ? -5.061 22.498 -4.319 1.00 62.97 99 ILE A O 1
ATOM 796 N N . GLN A 1 100 ? -4.808 20.542 -3.243 1.00 63.34 100 GLN A N 1
ATOM 797 C CA . GLN A 1 100 ? -3.610 20.139 -3.986 1.00 63.34 100 GLN A CA 1
ATOM 798 C C . GLN A 1 100 ? -3.886 19.878 -5.471 1.00 63.34 100 GLN A C 1
ATOM 800 O O . GLN A 1 100 ? -3.118 20.334 -6.312 1.00 63.34 100 GLN A O 1
ATOM 805 N N . ALA A 1 101 ? -5.006 19.238 -5.804 1.00 67.31 101 ALA A N 1
ATOM 806 C CA . ALA A 1 101 ? -5.495 19.044 -7.166 1.00 67.31 101 ALA A CA 1
ATOM 807 C C . ALA A 1 101 ? -5.685 20.383 -7.887 1.00 67.31 101 ALA A C 1
ATOM 809 O O . ALA A 1 101 ? -5.331 20.507 -9.055 1.00 67.31 101 ALA A O 1
ATOM 810 N N . GLY A 1 102 ? -6.165 21.413 -7.180 1.00 64.56 102 GLY A N 1
ATOM 811 C CA . GLY A 1 102 ? -6.241 22.772 -7.708 1.00 64.56 102 GLY A CA 1
ATOM 812 C C . GLY A 1 102 ? -4.871 23.327 -8.120 1.00 64.56 102 GLY A C 1
ATOM 813 O O . GLY A 1 102 ? -4.740 23.925 -9.186 1.00 64.56 102 GLY A O 1
ATOM 814 N N . PHE A 1 103 ? -3.829 23.088 -7.320 1.00 63.53 103 PHE A N 1
ATOM 815 C CA . PHE A 1 103 ? -2.462 23.451 -7.700 1.00 63.53 103 PHE A CA 1
ATOM 816 C C . PHE A 1 103 ? -1.944 22.576 -8.845 1.00 63.53 103 PHE A C 1
ATOM 818 O O . PHE A 1 103 ? -1.441 23.112 -9.821 1.00 63.53 103 PHE A O 1
ATOM 825 N N . ILE A 1 104 ? -2.128 21.257 -8.798 1.00 69.12 104 ILE A N 1
ATOM 826 C CA . ILE A 1 104 ? -1.664 20.338 -9.847 1.00 69.12 104 ILE A CA 1
ATOM 827 C C . ILE A 1 104 ? -2.288 20.696 -11.205 1.00 69.12 104 ILE A C 1
ATOM 829 O O . ILE A 1 104 ? -1.558 20.889 -12.170 1.00 69.12 104 ILE A O 1
ATOM 833 N N . LEU A 1 105 ? -3.609 20.868 -11.281 1.00 70.81 105 LEU A N 1
ATOM 834 C CA . LEU A 1 105 ? -4.316 21.071 -12.549 1.00 70.81 105 LEU A CA 1
ATOM 835 C C . LEU A 1 105 ? -4.236 22.509 -13.080 1.00 70.81 105 LEU A C 1
ATOM 837 O O . LEU A 1 105 ? -4.171 22.704 -14.291 1.00 70.81 105 LEU A O 1
ATOM 841 N N . TYR A 1 106 ? -4.233 23.526 -12.208 1.00 65.19 106 TYR A N 1
ATOM 842 C CA . TYR A 1 106 ? -4.318 24.930 -12.645 1.00 65.19 106 TYR A CA 1
ATOM 843 C C . TYR A 1 106 ? -3.017 25.726 -12.486 1.00 65.19 106 TYR A C 1
ATOM 845 O O . TYR A 1 106 ? -2.871 26.783 -13.106 1.00 65.19 106 TYR A O 1
ATOM 853 N N . ARG A 1 107 ? -2.067 25.270 -11.658 1.00 59.16 107 ARG A N 1
ATOM 854 C CA . ARG A 1 107 ? -0.769 25.935 -11.460 1.00 59.16 107 ARG A CA 1
ATOM 855 C C . ARG A 1 107 ? 0.314 24.925 -11.037 1.00 59.16 107 ARG A C 1
ATOM 857 O O . ARG A 1 107 ? 0.649 24.875 -9.847 1.00 59.16 107 ARG A O 1
ATOM 864 N N . PRO A 1 108 ? 0.886 24.157 -11.982 1.00 57.97 108 PRO A N 1
ATOM 865 C CA . PRO A 1 108 ? 1.889 23.147 -11.665 1.00 57.97 108 PRO A CA 1
ATOM 866 C C . PRO A 1 108 ? 3.035 23.758 -10.854 1.00 57.97 108 PRO A C 1
ATOM 868 O O . PRO A 1 108 ? 3.534 24.840 -11.171 1.00 57.97 108 PRO A O 1
ATOM 871 N N . VAL A 1 109 ? 3.443 23.066 -9.787 1.00 52.91 109 VAL A N 1
ATOM 872 C CA . VAL A 1 109 ? 4.472 23.530 -8.833 1.00 52.91 109 VAL A CA 1
ATOM 873 C C . VAL A 1 109 ? 5.818 23.773 -9.530 1.00 52.91 109 VAL A C 1
ATOM 875 O O . VAL A 1 109 ? 6.600 24.624 -9.109 1.00 52.91 109 VAL A O 1
ATOM 878 N N . SER A 1 110 ? 6.056 23.068 -10.635 1.00 56.38 110 SER A N 1
ATOM 879 C CA . SER A 1 110 ? 7.208 23.226 -11.520 1.00 56.38 110 SER A CA 1
ATOM 880 C C . SER A 1 110 ? 7.196 24.513 -12.355 1.00 56.38 110 SER A C 1
ATOM 882 O O . SER A 1 110 ? 8.250 24.951 -12.811 1.00 56.38 110 SER A O 1
ATOM 884 N N . GLY A 1 111 ? 6.021 25.116 -12.574 1.00 58.16 111 GLY A N 1
ATOM 885 C CA . GLY A 1 111 ? 5.808 26.202 -13.534 1.00 58.16 111 GLY A CA 1
ATOM 886 C C . GLY A 1 111 ? 5.683 25.751 -14.996 1.00 58.16 111 GLY A C 1
ATOM 887 O O . GLY A 1 111 ? 5.508 26.606 -15.863 1.00 58.16 111 GLY A O 1
ATOM 888 N N . TYR A 1 112 ? 5.735 24.443 -15.271 1.00 61.22 112 TYR A N 1
ATOM 889 C CA . TYR A 1 112 ? 5.650 23.855 -16.612 1.00 61.22 112 TYR A CA 1
ATOM 890 C C . TYR A 1 112 ? 4.470 22.878 -16.713 1.00 61.22 112 TYR A C 1
ATOM 892 O O . TYR A 1 112 ? 4.136 22.253 -15.706 1.00 61.22 112 TYR A O 1
ATOM 900 N N . PRO A 1 113 ? 3.818 22.764 -17.888 1.00 65.62 113 PRO A N 1
ATOM 901 C CA . PRO A 1 113 ? 2.725 21.817 -18.090 1.00 65.62 113 PRO A CA 1
ATOM 902 C C . PRO A 1 113 ? 3.222 20.381 -17.919 1.00 65.62 113 PRO A C 1
ATOM 904 O O . PRO A 1 113 ? 4.363 20.078 -18.263 1.00 65.62 113 PRO A O 1
ATOM 907 N N . TRP A 1 114 ? 2.360 19.536 -17.368 1.00 71.12 114 TRP A N 1
ATOM 908 C CA . TRP A 1 114 ? 2.642 18.123 -17.170 1.00 71.12 114 TRP A CA 1
ATOM 909 C C . TRP A 1 114 ? 2.712 17.352 -18.489 1.00 71.12 114 TRP A C 1
ATOM 911 O O . TRP A 1 114 ? 2.055 17.741 -19.459 1.00 71.12 114 TRP A O 1
ATOM 921 N N . ASP A 1 115 ? 3.466 16.253 -18.503 1.00 77.62 115 ASP A N 1
ATOM 922 C CA . ASP A 1 115 ? 3.475 15.301 -19.612 1.00 77.62 115 ASP A CA 1
ATOM 923 C C . ASP A 1 115 ? 2.526 14.136 -19.291 1.00 77.62 115 ASP A C 1
ATOM 925 O O . ASP A 1 115 ? 2.812 13.282 -18.452 1.00 77.62 115 ASP A O 1
ATOM 929 N N . ASP A 1 116 ? 1.360 14.126 -19.942 1.00 71.88 116 ASP A N 1
ATOM 930 C CA . ASP A 1 116 ? 0.303 13.131 -19.714 1.00 71.88 116 ASP A CA 1
ATOM 931 C C . ASP A 1 116 ? 0.728 11.695 -20.066 1.00 71.88 116 ASP A C 1
ATOM 933 O O . ASP A 1 116 ? 0.135 10.743 -19.547 1.00 71.88 116 ASP A O 1
ATOM 937 N N . ASP A 1 117 ? 1.752 11.541 -20.912 1.00 73.88 117 ASP A N 1
ATOM 938 C CA . ASP A 1 117 ? 2.320 10.249 -21.302 1.00 73.88 117 ASP A CA 1
ATOM 939 C C . ASP A 1 117 ? 3.516 9.835 -20.411 1.00 73.88 117 ASP A C 1
ATOM 941 O O . ASP A 1 117 ? 3.972 8.688 -20.489 1.00 73.88 117 ASP A O 1
ATOM 945 N N . ASP A 1 118 ? 4.021 10.720 -19.535 1.00 77.62 118 ASP A N 1
ATOM 946 C CA . ASP A 1 118 ? 5.134 10.410 -18.629 1.00 77.62 118 ASP A CA 1
ATOM 947 C C . ASP A 1 118 ? 4.644 9.710 -17.352 1.00 77.62 118 ASP A C 1
ATOM 949 O O . ASP A 1 118 ? 4.006 10.280 -16.460 1.00 77.62 118 ASP A O 1
ATOM 953 N N . MET A 1 119 ? 5.011 8.435 -17.220 1.00 76.38 119 MET A N 1
ATOM 954 C CA . MET A 1 119 ? 4.706 7.636 -16.031 1.00 76.38 119 MET A CA 1
ATOM 955 C C . MET A 1 119 ? 5.310 8.228 -14.753 1.00 76.38 119 MET A C 1
ATOM 957 O O . MET A 1 119 ? 4.749 8.030 -13.673 1.00 76.38 119 MET A O 1
ATOM 961 N N . ASN A 1 120 ? 6.416 8.973 -14.847 1.00 74.44 120 ASN A N 1
ATOM 962 C CA . ASN A 1 120 ? 7.020 9.619 -13.686 1.00 74.44 120 ASN A CA 1
ATOM 963 C C . ASN A 1 120 ? 6.099 10.682 -13.097 1.00 74.44 120 ASN A C 1
ATOM 965 O O . ASN A 1 120 ? 5.943 10.709 -11.876 1.00 74.44 120 ASN A O 1
ATOM 969 N N . ASP A 1 121 ? 5.461 11.493 -13.942 1.00 74.69 121 ASP A N 1
ATOM 970 C CA . ASP A 1 121 ? 4.522 12.530 -13.521 1.00 74.69 121 ASP A CA 1
ATOM 971 C C . ASP A 1 121 ? 3.288 11.898 -12.851 1.00 74.69 121 ASP A C 1
ATOM 973 O O . ASP A 1 121 ? 2.867 12.305 -11.763 1.00 74.69 121 ASP A O 1
ATOM 977 N N . LEU A 1 122 ? 2.765 10.816 -13.438 1.00 77.44 122 LEU A N 1
ATOM 978 C CA . LEU A 1 122 ? 1.636 10.045 -12.907 1.00 77.44 122 LEU A CA 1
ATOM 979 C C . LEU A 1 122 ? 1.925 9.425 -11.526 1.00 77.44 122 LEU A C 1
ATOM 981 O O . LEU A 1 122 ? 1.099 9.467 -10.600 1.00 77.44 122 LEU A O 1
ATOM 985 N N . MET A 1 123 ? 3.111 8.831 -11.385 1.00 75.88 123 MET A N 1
ATOM 986 C CA . MET A 1 123 ? 3.608 8.271 -10.130 1.00 75.88 123 MET A CA 1
ATOM 987 C C . MET A 1 123 ? 3.763 9.358 -9.068 1.00 75.88 123 MET A C 1
ATOM 989 O O . MET A 1 123 ? 3.401 9.138 -7.910 1.00 75.88 123 MET A O 1
ATOM 993 N N . PHE A 1 124 ? 4.230 10.542 -9.464 1.00 74.38 124 PHE A N 1
ATOM 994 C CA . PHE A 1 124 ? 4.463 11.668 -8.568 1.00 74.38 124 PHE A CA 1
ATOM 995 C C . PHE A 1 124 ? 3.168 12.248 -7.987 1.00 74.38 124 PHE A C 1
ATOM 997 O O . PHE A 1 124 ? 3.083 12.515 -6.787 1.00 74.38 124 PHE A O 1
ATOM 1004 N N . VAL A 1 125 ? 2.122 12.365 -8.808 1.00 74.50 125 VAL A N 1
ATOM 1005 C CA . VAL A 1 125 ? 0.777 12.788 -8.373 1.00 74.50 125 VAL A CA 1
ATOM 1006 C C . VAL A 1 125 ? 0.215 11.840 -7.310 1.00 74.50 125 VAL A C 1
ATOM 1008 O O . VAL A 1 125 ? -0.358 12.283 -6.314 1.00 74.50 125 VAL A O 1
ATOM 1011 N N . THR A 1 126 ? 0.436 10.534 -7.478 1.00 71.56 126 THR A N 1
ATOM 1012 C CA . THR A 1 126 ? 0.015 9.518 -6.501 1.00 71.56 126 THR A CA 1
ATOM 1013 C C . THR A 1 126 ? 0.811 9.631 -5.194 1.00 71.56 126 THR A C 1
ATOM 1015 O O . THR A 1 126 ? 0.241 9.549 -4.107 1.00 71.56 126 THR A O 1
ATOM 1018 N N . THR A 1 127 ? 2.115 9.902 -5.279 1.00 71.94 127 THR A N 1
ATOM 1019 C CA . THR A 1 127 ? 2.968 10.153 -4.107 1.00 71.94 127 THR A CA 1
ATOM 1020 C C . THR A 1 127 ? 2.523 11.395 -3.331 1.00 71.94 127 THR A C 1
ATOM 1022 O O . THR A 1 127 ? 2.451 11.350 -2.103 1.00 71.94 127 THR A O 1
ATOM 1025 N N . PHE A 1 128 ? 2.164 12.488 -4.015 1.00 73.56 128 PHE A N 1
ATOM 1026 C CA . PHE A 1 128 ? 1.614 13.683 -3.363 1.00 73.56 128 PHE A CA 1
ATOM 1027 C C . PHE A 1 128 ? 0.305 13.395 -2.632 1.00 73.56 128 PHE A C 1
ATOM 1029 O O . PHE A 1 128 ? 0.122 13.846 -1.500 1.00 73.56 128 PHE A O 1
ATOM 1036 N N . PHE A 1 129 ? -0.577 12.597 -3.239 1.00 70.38 129 PHE A N 1
ATOM 1037 C CA . PHE A 1 129 ? -1.799 12.151 -2.581 1.00 70.38 129 PHE A CA 1
ATOM 1038 C C . PHE A 1 129 ? -1.505 11.401 -1.271 1.00 70.38 129 PHE A C 1
ATOM 1040 O O . PHE A 1 129 ? -2.096 11.718 -0.244 1.00 70.38 129 PHE A O 1
ATOM 1047 N N . CYS A 1 130 ? -0.530 10.495 -1.238 1.00 67.94 130 CYS A N 1
ATOM 1048 C CA . CYS A 1 130 ? -0.190 9.782 0.001 1.00 67.94 130 CYS A CA 1
ATOM 1049 C C . CYS A 1 130 ? 0.623 10.613 1.004 1.00 67.94 130 CYS A C 1
ATOM 1051 O O . CYS A 1 130 ? 0.610 10.337 2.200 1.00 67.94 130 CYS A O 1
ATOM 1053 N N . TRP A 1 131 ? 1.276 11.695 0.571 1.00 68.25 131 TRP A N 1
ATOM 1054 C CA . TRP A 1 131 ? 1.966 12.612 1.486 1.00 68.25 131 TRP A CA 1
ATOM 1055 C C . TRP A 1 131 ? 0.994 13.423 2.369 1.00 68.25 131 TRP A C 1
ATOM 1057 O O . TRP A 1 131 ? 1.429 14.057 3.329 1.00 68.25 131 TRP A O 1
ATOM 1067 N N . HIS A 1 132 ? -0.326 13.388 2.148 1.00 61.50 132 HIS A N 1
ATOM 1068 C CA . HIS A 1 132 ? -1.296 14.120 2.983 1.00 61.50 132 HIS A CA 1
ATOM 1069 C C . HIS A 1 132 ? -1.198 13.810 4.489 1.00 61.50 132 HIS A C 1
ATOM 1071 O O . HIS A 1 132 ? -1.558 14.657 5.305 1.00 61.50 132 HIS A O 1
ATOM 1077 N N . VAL A 1 133 ? -0.630 12.659 4.866 1.00 52.28 133 VAL A N 1
ATOM 1078 C CA . VAL A 1 133 ? -0.420 12.246 6.265 1.00 52.28 133 VAL A CA 1
ATOM 1079 C C . VAL A 1 133 ? 0.905 12.771 6.866 1.00 52.28 133 VAL A C 1
ATOM 1081 O O . VAL A 1 133 ? 1.048 12.834 8.084 1.00 52.28 133 VAL A O 1
ATOM 1084 N N . MET A 1 134 ? 1.868 13.224 6.050 1.00 53.94 134 MET A N 1
ATOM 1085 C CA . MET A 1 134 ? 3.275 13.438 6.462 1.00 53.94 134 MET A CA 1
ATOM 1086 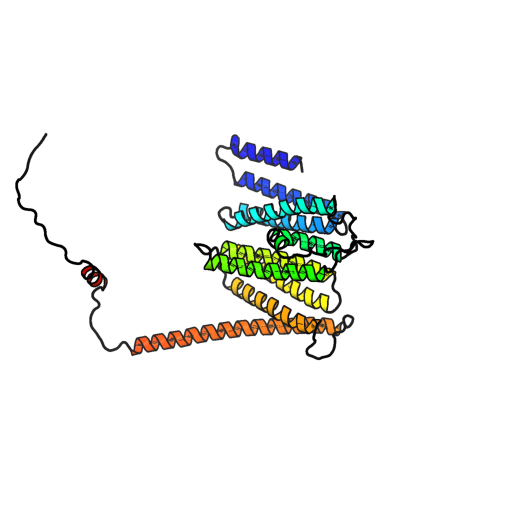C C . MET A 1 134 ? 3.786 14.884 6.412 1.00 53.94 134 MET A C 1
ATOM 1088 O O . MET A 1 134 ? 4.976 15.131 6.632 1.00 53.94 134 MET A O 1
ATOM 1092 N N . LEU A 1 135 ? 2.919 15.861 6.138 1.00 47.22 135 LEU A N 1
ATOM 1093 C CA . LEU A 1 135 ? 3.309 17.240 5.795 1.00 47.22 135 LEU A CA 1
ATOM 1094 C C . LEU A 1 135 ? 4.156 17.999 6.839 1.00 47.22 135 LEU A C 1
ATOM 1096 O O . LEU A 1 135 ? 4.714 19.042 6.507 1.00 47.22 135 LEU A O 1
ATOM 1100 N N . VAL A 1 136 ? 4.307 17.509 8.072 1.00 46.84 136 VAL A N 1
ATOM 1101 C CA . VAL A 1 136 ? 5.006 18.259 9.132 1.00 46.84 136 VAL A CA 1
ATOM 1102 C C . VAL A 1 136 ? 6.491 17.888 9.287 1.00 46.84 136 VAL A C 1
ATOM 1104 O O . VAL A 1 136 ? 7.273 18.728 9.730 1.00 46.84 136 VAL A O 1
ATOM 1107 N N . TYR A 1 137 ? 6.933 16.683 8.907 1.00 40.72 137 TYR A N 1
ATOM 1108 C CA . TYR A 1 137 ? 8.249 16.193 9.358 1.00 40.72 137 TYR A CA 1
ATOM 1109 C C . TYR A 1 137 ? 9.391 16.368 8.341 1.00 40.72 137 TYR A C 1
ATOM 1111 O O . TYR A 1 137 ? 10.473 16.827 8.694 1.00 40.72 137 TYR A O 1
ATOM 1119 N N . VAL A 1 138 ? 9.159 16.075 7.060 1.00 44.22 138 VAL A N 1
ATOM 1120 C CA . VAL A 1 138 ? 10.257 15.951 6.078 1.00 44.22 138 VAL A CA 1
ATOM 1121 C C . VAL A 1 138 ? 10.872 17.299 5.676 1.00 44.22 138 VAL A C 1
ATOM 1123 O O . VAL A 1 138 ? 12.075 17.369 5.429 1.00 44.22 138 VAL A O 1
ATOM 1126 N N . ASN A 1 139 ? 10.104 18.395 5.701 1.00 43.47 139 ASN A N 1
ATOM 1127 C CA . ASN A 1 139 ? 10.620 19.726 5.341 1.00 43.47 139 ASN A CA 1
ATOM 1128 C C . ASN A 1 139 ? 11.694 20.262 6.308 1.00 43.47 139 ASN A C 1
ATOM 1130 O O . ASN A 1 139 ? 12.412 21.189 5.947 1.00 43.47 139 ASN A O 1
ATOM 1134 N N . ASN A 1 140 ? 11.822 19.694 7.514 1.00 40.69 140 ASN A N 1
ATOM 1135 C CA . ASN A 1 140 ? 12.796 20.136 8.518 1.00 40.69 140 ASN A CA 1
ATOM 1136 C C . ASN A 1 140 ? 14.061 19.259 8.588 1.00 40.69 140 ASN A C 1
ATOM 1138 O O . ASN A 1 140 ? 14.975 19.592 9.338 1.00 40.69 140 ASN A O 1
ATOM 1142 N N . CYS A 1 141 ? 14.132 18.142 7.851 1.00 40.69 141 CYS A N 1
ATOM 1143 C CA . CYS A 1 141 ? 15.171 17.124 8.067 1.00 40.69 141 CYS A CA 1
ATOM 1144 C C . CYS A 1 141 ? 16.340 17.137 7.069 1.00 40.69 141 CYS A C 1
ATOM 1146 O O . CYS A 1 141 ? 17.276 16.366 7.265 1.00 40.69 141 CYS A O 1
ATOM 1148 N N . ILE A 1 142 ? 16.328 17.961 6.013 1.00 45.94 142 ILE A N 1
ATOM 1149 C CA . ILE A 1 142 ? 17.366 17.901 4.967 1.00 45.94 142 ILE A CA 1
ATOM 1150 C C . ILE A 1 142 ? 17.900 19.303 4.631 1.00 45.94 142 ILE A C 1
ATOM 1152 O O . ILE A 1 142 ? 17.314 20.048 3.844 1.00 45.94 142 ILE A O 1
ATOM 1156 N N . GLU A 1 143 ? 19.055 19.645 5.208 1.00 36.69 143 GLU A N 1
ATOM 1157 C CA . GLU A 1 143 ? 19.889 20.778 4.785 1.00 36.69 143 GLU A CA 1
ATOM 1158 C C . GLU A 1 143 ? 20.481 20.479 3.398 1.00 36.69 143 GLU A C 1
ATOM 1160 O O . GLU A 1 143 ? 21.420 19.701 3.255 1.00 36.69 143 GLU A O 1
ATOM 1165 N N . GLY A 1 144 ? 19.891 21.068 2.358 1.00 51.34 144 GLY A N 1
ATOM 1166 C CA . GLY A 1 144 ? 20.319 20.885 0.964 1.00 51.34 144 GLY A CA 1
ATOM 1167 C C . GLY A 1 144 ? 19.192 21.025 -0.056 1.00 51.34 144 GLY A C 1
ATOM 1168 O O . GLY A 1 144 ? 19.457 21.274 -1.229 1.00 51.34 144 GLY A O 1
ATOM 1169 N N . GLY A 1 145 ? 17.937 20.947 0.399 1.00 52.75 145 GLY A N 1
ATOM 1170 C CA . GLY A 1 145 ? 16.774 20.969 -0.479 1.00 52.75 145 GLY A CA 1
ATOM 1171 C C . GLY A 1 145 ? 16.613 19.653 -1.239 1.00 52.75 145 GLY A C 1
ATOM 1172 O O . GLY A 1 145 ? 17.571 18.976 -1.605 1.00 52.75 145 GLY A O 1
ATOM 1173 N N . ILE A 1 146 ? 15.365 19.270 -1.462 1.00 54.75 146 ILE A N 1
ATOM 1174 C CA . ILE A 1 146 ? 15.035 18.080 -2.232 1.00 54.75 146 ILE A CA 1
ATOM 1175 C C . ILE A 1 146 ? 15.147 18.444 -3.720 1.00 54.75 146 ILE A C 1
ATOM 1177 O O . ILE A 1 146 ? 14.350 19.246 -4.211 1.00 54.75 146 ILE A O 1
ATOM 1181 N N . ILE A 1 147 ? 16.124 17.882 -4.446 1.00 58.59 147 ILE A N 1
ATOM 1182 C CA . ILE A 1 147 ? 16.173 17.982 -5.917 1.00 58.59 147 ILE A CA 1
ATOM 1183 C C . ILE A 1 147 ? 15.097 17.049 -6.467 1.00 58.59 147 ILE A C 1
ATOM 1185 O O . ILE A 1 147 ? 15.313 15.868 -6.718 1.00 58.59 147 ILE A O 1
ATOM 1189 N N . LEU A 1 148 ? 13.899 17.603 -6.554 1.00 61.34 148 LEU A N 1
ATOM 1190 C CA . LEU A 1 148 ? 12.668 16.899 -6.882 1.00 61.34 148 LEU A CA 1
ATOM 1191 C C . LEU A 1 148 ? 12.425 16.852 -8.398 1.00 61.34 148 LEU A C 1
ATOM 1193 O O . LEU A 1 148 ? 11.694 16.005 -8.897 1.00 61.34 148 LEU A O 1
ATOM 1197 N N . MET A 1 149 ? 13.055 17.766 -9.132 1.00 61.41 149 MET A N 1
ATOM 1198 C CA . MET A 1 149 ? 12.807 17.978 -10.547 1.00 61.41 149 MET A CA 1
ATOM 1199 C C . MET A 1 149 ? 14.078 18.458 -11.241 1.00 61.41 149 MET A C 1
ATOM 1201 O O . MET A 1 149 ? 14.765 19.349 -10.726 1.00 61.41 149 MET A O 1
ATOM 1205 N N . ASP A 1 150 ? 14.355 17.895 -12.413 1.00 67.06 150 ASP A N 1
ATOM 1206 C CA . ASP A 1 150 ? 15.301 18.476 -13.354 1.00 67.06 150 ASP A CA 1
ATOM 1207 C C . ASP A 1 150 ? 14.650 19.681 -14.040 1.00 67.06 150 ASP A C 1
ATOM 1209 O O . ASP A 1 150 ? 13.507 19.611 -14.493 1.00 67.06 150 ASP A O 1
ATOM 1213 N N . ARG A 1 151 ? 15.364 20.807 -14.082 1.00 66.69 151 ARG A N 1
ATOM 1214 C CA . ARG A 1 151 ? 14.888 22.048 -14.710 1.00 66.69 151 ARG A CA 1
ATOM 1215 C C . ARG A 1 151 ? 15.374 22.201 -16.153 1.00 66.69 151 ARG A C 1
ATOM 1217 O O . ARG A 1 151 ? 15.055 23.216 -16.775 1.00 66.69 151 ARG A O 1
ATOM 1224 N N . GLU A 1 152 ? 16.143 21.245 -16.672 1.00 68.44 152 GLU A N 1
ATOM 1225 C CA . GLU A 1 152 ? 16.465 21.166 -18.099 1.00 68.44 152 GLU A CA 1
ATOM 1226 C C . GLU A 1 152 ? 15.202 20.859 -18.927 1.00 68.44 152 GLU A C 1
ATOM 1228 O O . GLU A 1 152 ? 14.268 20.244 -18.435 1.00 68.44 152 GLU A O 1
ATOM 1233 N N . LEU A 1 153 ? 15.111 21.357 -20.166 1.00 58.41 153 LEU A N 1
ATOM 1234 C CA . LEU A 1 153 ? 13.891 21.276 -20.989 1.00 58.41 153 LEU A CA 1
ATOM 1235 C C . LEU A 1 153 ? 13.824 19.961 -21.800 1.00 58.41 153 LEU A C 1
ATOM 1237 O O . LEU A 1 153 ? 14.752 19.711 -22.572 1.00 58.41 153 LEU A O 1
ATOM 1241 N N . PRO A 1 154 ? 12.713 19.191 -21.754 1.00 58.78 154 PRO A N 1
ATOM 1242 C CA . PRO A 1 154 ? 11.532 19.378 -20.907 1.00 58.78 154 PRO A CA 1
ATOM 1243 C C . PRO A 1 154 ? 11.806 18.952 -19.452 1.00 58.78 154 PRO A C 1
ATOM 1245 O O . PRO A 1 154 ? 12.467 17.935 -19.240 1.00 58.78 154 PRO A O 1
ATOM 1248 N N . PRO A 1 155 ? 11.296 19.701 -18.461 1.00 62.66 155 PRO A N 1
ATOM 1249 C CA . PRO A 1 155 ? 11.597 19.443 -17.061 1.00 62.66 155 PRO A CA 1
ATOM 1250 C C . PRO A 1 155 ? 10.844 18.203 -16.580 1.00 62.66 155 PRO A C 1
ATOM 1252 O O . PRO A 1 155 ? 9.663 18.042 -16.878 1.00 62.66 155 PRO A O 1
ATOM 1255 N N . ARG A 1 156 ? 11.531 17.330 -15.839 1.00 65.31 156 ARG A N 1
ATOM 1256 C CA . ARG A 1 156 ? 11.029 16.005 -15.434 1.00 65.31 156 ARG A CA 1
ATOM 1257 C C . ARG A 1 156 ? 11.249 15.765 -13.951 1.00 65.31 156 ARG A C 1
ATOM 1259 O O . ARG A 1 156 ? 12.259 16.203 -13.392 1.00 65.31 156 ARG A O 1
ATOM 1266 N N . PHE A 1 157 ? 10.330 15.048 -13.307 1.00 68.00 157 PHE A N 1
ATOM 1267 C CA . PHE A 1 157 ? 10.573 14.562 -11.950 1.00 68.00 157 PHE A CA 1
ATOM 1268 C C . PHE A 1 157 ? 11.655 13.489 -11.979 1.00 68.00 157 PHE A C 1
ATOM 1270 O O . PHE A 1 157 ? 11.647 12.583 -12.813 1.00 68.00 157 PHE A O 1
ATOM 1277 N N . LEU A 1 158 ? 12.612 13.618 -11.068 1.00 65.50 158 LEU A N 1
ATOM 1278 C CA . LEU A 1 158 ? 13.717 12.678 -10.956 1.00 65.50 158 LEU A CA 1
ATOM 1279 C C . LEU A 1 158 ? 13.406 11.650 -9.867 1.00 65.50 158 LEU A C 1
ATOM 1281 O O . LEU A 1 158 ? 12.885 11.995 -8.805 1.00 65.50 158 LEU A O 1
ATOM 1285 N N . TYR A 1 159 ? 13.800 10.399 -10.111 1.00 66.56 159 TYR A N 1
ATOM 1286 C CA . TYR A 1 159 ? 13.788 9.321 -9.116 1.00 66.56 159 TYR A CA 1
ATOM 1287 C C . TYR A 1 159 ? 12.390 8.955 -8.567 1.00 66.56 159 TYR A C 1
ATOM 1289 O O . TYR A 1 159 ? 12.217 8.699 -7.373 1.00 66.56 159 TYR A O 1
ATOM 1297 N N . SER A 1 160 ? 11.349 8.952 -9.412 1.00 69.88 160 SER A N 1
ATOM 1298 C CA . SER A 1 160 ? 9.962 8.688 -8.982 1.00 69.88 160 SER A CA 1
ATOM 1299 C C . SER A 1 160 ? 9.772 7.322 -8.308 1.00 69.88 160 SER A C 1
ATOM 1301 O O . SER A 1 160 ? 8.999 7.215 -7.353 1.00 69.88 160 SER A O 1
ATOM 1303 N N . LYS A 1 161 ? 10.495 6.280 -8.751 1.00 70.06 161 LYS A N 1
ATOM 1304 C CA . LYS A 1 161 ? 10.469 4.953 -8.109 1.00 70.06 161 LYS A CA 1
ATOM 1305 C C . LYS A 1 161 ? 11.031 5.024 -6.686 1.00 70.06 161 LYS A C 1
ATOM 1307 O O . LYS A 1 161 ? 10.424 4.478 -5.765 1.00 70.06 161 LYS A O 1
ATOM 1312 N N . GLU A 1 162 ? 12.138 5.729 -6.489 1.00 73.88 162 GLU A N 1
ATOM 1313 C CA . GLU A 1 162 ? 12.803 5.918 -5.200 1.00 73.88 162 GLU A CA 1
ATOM 1314 C C . GLU A 1 162 ? 11.944 6.745 -4.237 1.00 73.88 162 GLU A C 1
ATOM 1316 O O . GLU A 1 162 ? 11.844 6.402 -3.058 1.00 73.88 162 GLU A O 1
ATOM 1321 N N . TRP A 1 163 ? 11.258 7.779 -4.736 1.00 68.31 163 TRP A N 1
ATOM 1322 C CA . TRP A 1 163 ? 10.292 8.555 -3.952 1.00 68.31 163 TRP A CA 1
ATOM 1323 C C . TRP A 1 163 ? 9.138 7.700 -3.445 1.00 68.31 163 TRP A C 1
ATOM 1325 O O . TRP A 1 163 ? 8.786 7.781 -2.270 1.00 68.31 163 TRP A O 1
ATOM 1335 N N . GLN A 1 164 ? 8.583 6.841 -4.298 1.00 69.94 164 GLN A N 1
ATOM 1336 C CA . GLN A 1 164 ? 7.526 5.929 -3.874 1.00 69.94 164 GLN A CA 1
ATOM 1337 C C . GLN A 1 164 ? 8.015 4.925 -2.830 1.00 69.94 164 GLN A C 1
ATOM 1339 O O . GLN A 1 164 ? 7.321 4.713 -1.839 1.00 69.94 164 GLN A O 1
ATOM 1344 N N . HIS A 1 165 ? 9.220 4.369 -2.982 1.00 68.31 165 HIS A N 1
ATOM 1345 C CA . HIS A 1 165 ? 9.812 3.495 -1.964 1.00 68.31 165 HIS A CA 1
ATOM 1346 C C . HIS A 1 165 ? 9.992 4.227 -0.628 1.00 68.31 165 HIS A C 1
ATOM 1348 O O . HIS A 1 165 ? 9.606 3.707 0.419 1.00 68.31 165 HIS A O 1
ATOM 1354 N N . LEU A 1 166 ? 10.511 5.460 -0.654 1.00 69.06 166 LEU A N 1
ATOM 1355 C CA . LEU A 1 166 ? 10.652 6.290 0.542 1.00 69.06 166 LEU A CA 1
ATOM 1356 C C . LEU A 1 166 ? 9.301 6.511 1.235 1.00 69.06 166 LEU A C 1
ATOM 1358 O O . LEU A 1 166 ? 9.205 6.365 2.456 1.00 69.06 166 LEU A O 1
ATOM 1362 N N . THR A 1 167 ? 8.251 6.828 0.476 1.00 69.44 167 THR A N 1
ATOM 1363 C CA . THR A 1 167 ? 6.898 6.999 1.016 1.00 69.44 167 THR A CA 1
ATOM 1364 C C . THR A 1 167 ? 6.357 5.693 1.598 1.00 69.44 167 THR A C 1
ATOM 1366 O O . THR A 1 167 ? 5.903 5.704 2.740 1.00 69.44 167 THR A O 1
ATOM 1369 N N . MET A 1 168 ? 6.477 4.559 0.897 1.00 70.12 168 MET A N 1
ATOM 1370 C CA . MET A 1 168 ? 6.065 3.246 1.420 1.00 70.12 168 MET A CA 1
ATOM 1371 C C . MET A 1 168 ? 6.763 2.919 2.749 1.00 70.12 168 MET A C 1
ATOM 1373 O O . MET A 1 168 ? 6.108 2.539 3.720 1.00 70.12 168 MET A O 1
ATOM 1377 N N . PHE A 1 169 ? 8.084 3.111 2.829 1.00 68.00 169 PHE A N 1
ATOM 1378 C CA . PHE A 1 169 ? 8.847 2.853 4.054 1.00 68.00 169 PHE A CA 1
ATOM 1379 C C . PHE A 1 169 ? 8.461 3.805 5.186 1.00 68.00 169 PHE A C 1
ATOM 1381 O O . PHE A 1 169 ? 8.358 3.384 6.338 1.00 68.00 169 PHE A O 1
ATOM 1388 N N . THR A 1 170 ? 8.189 5.069 4.866 1.00 65.19 170 THR A N 1
ATOM 1389 C CA . THR A 1 170 ? 7.742 6.063 5.850 1.00 65.19 170 THR A CA 1
ATOM 1390 C C . THR A 1 170 ? 6.381 5.689 6.438 1.00 65.19 170 THR A C 1
ATOM 1392 O O . THR A 1 170 ? 6.203 5.779 7.652 1.00 65.19 170 THR A O 1
ATOM 1395 N N . LEU A 1 171 ? 5.442 5.206 5.614 1.00 69.00 171 LEU A N 1
ATOM 1396 C CA . LEU A 1 171 ? 4.135 4.729 6.077 1.00 69.00 171 LEU A CA 1
ATOM 1397 C C . LEU A 1 171 ? 4.269 3.533 7.026 1.00 69.00 171 LEU A C 1
ATOM 1399 O O . LEU A 1 171 ? 3.657 3.527 8.093 1.00 69.00 171 LEU A O 1
ATOM 1403 N N . LEU A 1 172 ? 5.127 2.564 6.693 1.00 67.12 172 LEU A N 1
ATOM 1404 C CA . LEU A 1 172 ? 5.403 1.415 7.563 1.00 67.12 172 LEU A CA 1
ATOM 1405 C C . LEU A 1 172 ? 6.012 1.836 8.912 1.00 67.12 172 LEU A C 1
ATOM 1407 O O . LEU A 1 172 ? 5.621 1.311 9.956 1.00 67.12 172 LEU A O 1
ATOM 1411 N N . ILE A 1 173 ? 6.936 2.803 8.913 1.00 65.75 173 ILE A N 1
ATOM 1412 C CA . ILE A 1 173 ? 7.536 3.336 10.146 1.00 65.75 173 ILE A CA 1
ATOM 1413 C C . ILE A 1 173 ? 6.481 4.051 10.994 1.00 65.75 173 ILE A C 1
ATOM 1415 O O . ILE A 1 173 ? 6.389 3.798 12.197 1.00 65.75 173 ILE A O 1
ATOM 1419 N N . LEU A 1 174 ? 5.661 4.911 10.384 1.00 65.06 174 LEU A N 1
ATOM 1420 C CA . LEU A 1 174 ? 4.629 5.654 11.104 1.00 65.06 174 LEU A CA 1
ATOM 1421 C C . LEU A 1 174 ? 3.586 4.725 11.722 1.00 65.06 174 LEU A C 1
ATOM 1423 O O . LEU A 1 174 ? 3.183 4.955 12.860 1.00 65.06 174 LEU A O 1
ATOM 1427 N N . MET A 1 175 ? 3.199 3.653 11.030 1.00 71.62 175 MET A N 1
ATOM 1428 C CA . MET A 1 175 ? 2.343 2.624 11.619 1.00 71.62 175 MET A CA 1
ATOM 1429 C C . MET A 1 175 ? 2.926 2.052 12.909 1.00 71.62 175 MET A C 1
ATOM 1431 O O . MET A 1 175 ? 2.230 1.978 13.922 1.00 71.62 175 MET A O 1
ATOM 1435 N N . GLY A 1 176 ? 4.217 1.705 12.900 1.00 62.75 176 GLY A N 1
ATOM 1436 C CA . GLY A 1 176 ? 4.917 1.253 14.101 1.00 62.75 176 GLY A CA 1
ATOM 1437 C C . GLY A 1 176 ? 4.916 2.312 15.209 1.00 62.75 176 GLY A C 1
ATOM 1438 O O . GLY A 1 176 ? 4.679 1.991 16.374 1.00 62.75 176 GLY A O 1
ATOM 1439 N N . CYS A 1 177 ? 5.110 3.587 14.859 1.00 67.19 177 CYS A N 1
ATOM 1440 C CA . CYS A 1 177 ? 5.021 4.691 15.814 1.00 67.19 177 CYS A CA 1
ATOM 1441 C C . CYS A 1 177 ? 3.622 4.816 16.434 1.00 67.19 177 CYS A C 1
ATOM 1443 O O . CYS A 1 177 ? 3.524 4.959 17.652 1.00 67.19 177 CYS A O 1
ATOM 1445 N N . VAL A 1 178 ? 2.551 4.730 15.636 1.00 70.81 178 VAL A N 1
ATOM 1446 C CA . VAL A 1 178 ? 1.162 4.792 16.127 1.00 70.81 178 VAL A CA 1
ATOM 1447 C C . VAL A 1 178 ? 0.876 3.646 17.096 1.00 70.81 178 VAL A C 1
ATOM 1449 O O . VAL A 1 178 ? 0.304 3.881 18.162 1.00 70.81 178 VAL A O 1
ATOM 1452 N N . ASP A 1 179 ? 1.329 2.431 16.782 1.00 70.38 179 ASP A N 1
ATOM 1453 C CA . ASP A 1 179 ? 1.159 1.266 17.655 1.00 70.38 179 ASP A CA 1
ATOM 1454 C C . ASP A 1 179 ? 1.898 1.439 18.997 1.00 70.38 179 ASP A C 1
ATOM 1456 O O . ASP A 1 179 ? 1.327 1.241 20.074 1.00 70.38 179 ASP A O 1
ATOM 1460 N N . VAL A 1 180 ? 3.153 1.907 18.959 1.00 67.81 180 VAL A N 1
ATOM 1461 C CA . VAL A 1 180 ? 3.945 2.197 20.168 1.00 67.81 180 VAL A CA 1
ATOM 1462 C C . VAL A 1 180 ? 3.316 3.317 20.995 1.00 67.81 180 VAL A C 1
ATOM 1464 O O . VAL A 1 180 ? 3.246 3.197 22.221 1.00 67.81 180 VAL A O 1
ATOM 1467 N N . MET A 1 181 ? 2.850 4.392 20.353 1.00 67.12 181 MET A N 1
ATOM 1468 C CA . MET A 1 181 ? 2.200 5.516 21.026 1.00 67.12 181 MET A CA 1
ATOM 1469 C C . MET A 1 181 ? 0.898 5.086 21.699 1.00 67.12 181 MET A C 1
ATOM 1471 O O . MET A 1 181 ? 0.682 5.412 22.867 1.00 67.12 181 MET A O 1
ATOM 1475 N N . SER A 1 182 ? 0.062 4.317 20.999 1.00 73.56 182 SER A N 1
ATOM 1476 C CA . SER A 1 182 ? -1.197 3.818 21.548 1.00 73.56 182 SER A CA 1
ATOM 1477 C C . SER A 1 182 ? -0.974 2.919 22.763 1.00 73.56 182 SER A C 1
ATOM 1479 O O . SER A 1 182 ? -1.654 3.073 23.775 1.00 73.56 182 SER A O 1
ATOM 1481 N N . LYS A 1 183 ? 0.010 2.015 22.701 1.00 75.19 183 LYS A N 1
ATOM 1482 C CA . LYS A 1 183 ? 0.268 1.046 23.777 1.00 75.19 183 LYS A CA 1
ATOM 1483 C C . LYS A 1 183 ? 1.018 1.626 24.975 1.00 75.19 183 LYS A C 1
ATOM 1485 O O . LYS A 1 183 ? 0.786 1.160 26.086 1.00 75.19 183 LYS A O 1
ATOM 1490 N N . ASN A 1 184 ? 1.919 2.591 24.763 1.00 75.44 184 ASN A N 1
ATOM 1491 C CA . ASN A 1 184 ? 2.882 3.008 25.794 1.00 75.44 184 ASN A CA 1
ATOM 1492 C C . ASN A 1 184 ? 2.814 4.491 26.186 1.00 75.44 184 ASN A C 1
ATOM 1494 O O . ASN A 1 184 ? 3.310 4.839 27.254 1.00 75.44 184 ASN A O 1
ATOM 1498 N N . MET A 1 185 ? 2.269 5.366 25.334 1.00 72.19 185 MET A N 1
ATOM 1499 C CA . MET A 1 185 ? 2.323 6.825 25.539 1.00 72.19 185 MET A CA 1
ATOM 1500 C C . MET A 1 185 ? 0.962 7.429 25.886 1.00 72.19 185 MET A C 1
ATOM 1502 O O . MET A 1 185 ? 0.903 8.452 26.568 1.00 72.19 185 MET A O 1
ATOM 1506 N N . LEU A 1 186 ? -0.135 6.821 25.426 1.00 74.50 186 LEU A N 1
ATOM 1507 C CA . LEU A 1 186 ? -1.478 7.258 25.793 1.00 74.50 186 LEU A CA 1
ATOM 1508 C C . LEU A 1 186 ? -1.862 6.750 27.194 1.00 74.50 186 LEU A C 1
ATOM 1510 O O . LEU A 1 186 ? -1.532 5.617 27.543 1.00 74.50 186 LEU A O 1
ATOM 1514 N N . PRO A 1 187 ? -2.626 7.538 27.981 1.00 76.12 187 PRO A N 1
ATOM 1515 C CA . PRO A 1 187 ? -3.134 7.102 29.287 1.00 76.12 187 PRO A CA 1
ATOM 1516 C C . PRO A 1 187 ? -3.991 5.832 29.216 1.00 76.12 187 PRO A C 1
ATOM 1518 O O . PRO A 1 187 ? -4.093 5.092 30.191 1.00 76.12 187 PRO A O 1
ATOM 1521 N N . GLN A 1 188 ? -4.618 5.588 28.063 1.00 80.69 188 GLN A N 1
ATOM 1522 C CA . GLN A 1 188 ? -5.392 4.392 27.778 1.00 80.69 188 GLN A CA 1
ATOM 1523 C C . GLN A 1 188 ? -5.156 3.965 26.329 1.00 80.69 188 GLN A C 1
ATOM 1525 O O . GLN A 1 188 ? -5.160 4.799 25.422 1.00 80.69 188 GLN A O 1
ATOM 1530 N N . ARG A 1 189 ? -4.974 2.657 26.120 1.00 82.56 189 ARG A N 1
ATOM 1531 C CA . ARG A 1 189 ? -4.751 2.078 24.793 1.00 82.56 189 ARG A CA 1
ATOM 1532 C C . ARG A 1 189 ? -5.936 2.354 23.870 1.00 82.56 189 ARG A C 1
ATOM 1534 O O . ARG A 1 189 ? -7.073 2.022 24.207 1.00 82.56 189 ARG A O 1
ATOM 1541 N N . CYS A 1 190 ? -5.659 2.893 22.686 1.00 77.81 190 CYS A N 1
ATOM 1542 C CA . CYS A 1 190 ? -6.670 3.220 21.688 1.00 77.81 190 CYS A CA 1
ATOM 1543 C C . CYS A 1 190 ? -6.624 2.222 20.522 1.00 77.81 190 CYS A C 1
ATOM 1545 O O . CYS A 1 190 ? -6.050 2.486 19.468 1.00 77.81 190 CYS A O 1
ATOM 1547 N N . VAL A 1 191 ? -7.273 1.068 20.699 1.00 79.81 191 VAL A N 1
ATOM 1548 C CA . VAL A 1 191 ? -7.310 -0.010 19.688 1.00 79.81 191 VAL A CA 1
ATOM 1549 C C . VAL A 1 191 ? -7.937 0.455 18.366 1.00 79.81 191 VAL A C 1
ATOM 1551 O O . VAL A 1 191 ? -7.525 0.026 17.293 1.00 79.81 191 VAL A O 1
ATOM 1554 N N . VAL A 1 192 ? -8.898 1.381 18.432 1.00 77.69 192 VAL A N 1
ATOM 1555 C CA . VAL A 1 192 ? -9.526 1.981 17.245 1.00 77.69 192 VAL A CA 1
ATOM 1556 C C . VAL A 1 192 ? -8.512 2.764 16.413 1.00 77.69 192 VAL A C 1
ATOM 1558 O O . VAL A 1 192 ? -8.517 2.650 15.191 1.00 77.69 192 VAL A O 1
ATOM 1561 N N . LEU A 1 193 ? -7.636 3.534 17.064 1.00 74.94 193 LEU A N 1
ATOM 1562 C CA . LEU A 1 193 ? -6.591 4.293 16.380 1.00 74.94 193 LEU A CA 1
ATOM 1563 C C . LEU A 1 193 ? -5.551 3.357 15.757 1.00 74.94 193 LEU A C 1
ATOM 1565 O O . LEU A 1 193 ? -5.154 3.586 14.621 1.00 74.94 193 LEU A O 1
ATOM 1569 N N . GLU A 1 194 ? -5.164 2.287 16.461 1.00 79.88 194 GLU A N 1
ATOM 1570 C CA . GLU A 1 194 ? -4.251 1.255 15.940 1.00 79.88 194 GLU A CA 1
ATOM 1571 C C . GLU A 1 194 ? -4.808 0.616 14.659 1.00 79.88 194 GLU A C 1
ATOM 1573 O O . GLU A 1 194 ? -4.159 0.648 13.616 1.00 79.88 194 GLU A O 1
ATOM 1578 N N . LYS A 1 195 ? -6.036 0.080 14.714 1.00 81.62 195 LYS A N 1
ATOM 1579 C CA . LYS A 1 195 ? -6.666 -0.599 13.570 1.00 81.62 195 LYS A CA 1
ATOM 1580 C C . LYS A 1 195 ? -7.023 0.369 12.435 1.00 81.62 195 LYS A C 1
ATOM 1582 O O . LYS A 1 195 ? -6.880 0.013 11.269 1.00 81.62 195 LYS A O 1
ATOM 1587 N N . GLY A 1 196 ? -7.436 1.596 12.757 1.00 77.50 196 GLY A N 1
ATOM 1588 C CA . GLY A 1 196 ? -7.721 2.640 11.770 1.00 77.50 196 GLY A CA 1
ATOM 1589 C C . GLY A 1 196 ? -6.470 3.106 11.023 1.00 77.50 196 GLY A C 1
ATOM 1590 O O . GLY A 1 196 ? -6.487 3.180 9.797 1.00 77.50 196 GLY A O 1
ATOM 1591 N N . ALA A 1 197 ? -5.370 3.356 11.742 1.00 77.12 197 ALA A N 1
ATOM 1592 C CA . ALA A 1 197 ? -4.087 3.692 11.128 1.00 77.12 197 ALA A CA 1
ATOM 1593 C C . ALA A 1 197 ? -3.552 2.532 10.279 1.00 77.12 197 ALA A C 1
ATOM 1595 O O . ALA A 1 197 ? -3.087 2.763 9.166 1.00 77.12 197 ALA A O 1
ATOM 1596 N N . LEU A 1 198 ? -3.700 1.292 10.764 1.00 80.94 198 LEU A N 1
ATOM 1597 C CA . LEU A 1 198 ? -3.328 0.089 10.025 1.00 80.94 198 LEU A CA 1
ATOM 1598 C C . LEU A 1 198 ? -4.054 0.003 8.677 1.00 80.94 198 LEU A C 1
ATOM 1600 O O . LEU A 1 198 ? -3.415 -0.083 7.631 1.00 80.94 198 LEU A O 1
ATOM 1604 N N . ALA A 1 199 ? -5.384 0.101 8.683 1.00 84.50 199 ALA A N 1
ATOM 1605 C CA . ALA A 1 199 ? -6.179 0.064 7.458 1.00 84.50 199 ALA A CA 1
ATOM 1606 C C . ALA A 1 199 ? -5.835 1.216 6.495 1.00 84.50 199 ALA A C 1
ATOM 1608 O O . ALA A 1 199 ? -5.686 0.983 5.295 1.00 84.50 199 ALA A O 1
ATOM 1609 N N . LEU A 1 200 ? -5.658 2.440 7.012 1.00 79.25 200 LEU A N 1
ATOM 1610 C CA . LEU A 1 200 ? -5.309 3.609 6.200 1.00 79.25 200 LEU A CA 1
ATOM 1611 C C . LEU A 1 200 ? -3.956 3.435 5.502 1.00 79.25 200 LEU A C 1
ATOM 1613 O O . LEU A 1 200 ? -3.845 3.662 4.300 1.00 79.25 200 LEU A O 1
ATOM 1617 N N . SER A 1 201 ? -2.930 2.996 6.226 1.00 78.12 201 SER A N 1
ATOM 1618 C CA . SER A 1 201 ? -1.606 2.803 5.636 1.00 78.12 201 SER A CA 1
ATOM 1619 C C . SER A 1 201 ? -1.593 1.697 4.588 1.00 78.12 201 SER A C 1
ATOM 1621 O O . SER A 1 201 ? -0.909 1.834 3.579 1.00 78.12 201 SER A O 1
ATOM 1623 N N . PHE A 1 202 ? -2.373 0.628 4.771 1.00 83.12 202 PHE A N 1
ATOM 1624 C CA . PHE A 1 202 ? -2.526 -0.407 3.746 1.00 83.12 202 PHE A CA 1
ATOM 1625 C C . PHE A 1 202 ? -3.301 0.080 2.515 1.00 83.12 202 PHE A C 1
ATOM 1627 O O . PHE A 1 202 ? -3.016 -0.361 1.401 1.00 83.12 202 PHE A O 1
ATOM 1634 N N . TYR A 1 203 ? -4.228 1.022 2.692 1.00 83.06 203 TYR A N 1
ATOM 1635 C CA . TYR A 1 203 ? -4.915 1.682 1.588 1.00 83.06 203 TYR A CA 1
ATOM 1636 C C . TYR A 1 203 ? -3.956 2.514 0.729 1.00 83.06 203 TYR A C 1
ATOM 1638 O O . TYR A 1 203 ? -3.916 2.377 -0.495 1.00 83.06 203 TYR A O 1
ATOM 1646 N N . GLU A 1 204 ? -3.138 3.340 1.380 1.00 79.81 204 GLU A N 1
ATOM 1647 C CA . GLU A 1 204 ? -2.113 4.150 0.718 1.00 79.81 204 GLU A CA 1
ATOM 1648 C C . GLU A 1 204 ? -1.021 3.278 0.090 1.00 79.81 204 GLU A C 1
ATOM 1650 O O . GLU A 1 204 ? -0.607 3.529 -1.041 1.00 79.81 204 GLU A O 1
ATOM 1655 N N . LEU A 1 205 ? -0.607 2.206 0.771 1.00 81.81 205 LEU A N 1
ATOM 1656 C CA . LEU A 1 205 ? 0.356 1.243 0.244 1.00 81.81 205 LEU A CA 1
ATOM 1657 C C . LEU A 1 205 ? -0.155 0.577 -1.037 1.00 81.81 205 LEU A C 1
ATOM 1659 O O . LEU A 1 205 ? 0.595 0.483 -2.008 1.00 81.81 205 LEU A O 1
ATOM 1663 N N . LEU A 1 206 ? -1.421 0.142 -1.067 1.00 87.50 206 LEU A N 1
ATOM 1664 C CA . LEU A 1 206 ? -2.029 -0.438 -2.266 1.00 87.50 206 LEU A CA 1
ATOM 1665 C C . LEU A 1 206 ? -2.015 0.559 -3.426 1.00 87.50 206 LEU A C 1
ATOM 1667 O O . LEU A 1 206 ? -1.646 0.205 -4.546 1.00 87.50 206 LEU A O 1
ATOM 1671 N N . LEU A 1 207 ? -2.393 1.807 -3.153 1.00 81.56 207 LEU A N 1
ATOM 1672 C CA . LEU A 1 207 ? -2.421 2.858 -4.158 1.00 81.56 207 LEU A CA 1
ATOM 1673 C C . LEU A 1 207 ? -1.022 3.131 -4.732 1.00 81.56 207 LEU A C 1
ATOM 1675 O O . LEU A 1 207 ? -0.856 3.181 -5.955 1.00 81.56 207 LEU A O 1
ATOM 1679 N N . LEU A 1 208 ? -0.012 3.248 -3.863 1.00 80.88 208 LEU A N 1
ATOM 1680 C CA . LEU A 1 208 ? 1.376 3.408 -4.287 1.00 80.88 208 LEU A CA 1
ATOM 1681 C C . LEU A 1 208 ? 1.828 2.222 -5.127 1.00 80.88 208 LEU A C 1
ATOM 1683 O O . LEU A 1 208 ? 2.358 2.437 -6.209 1.00 80.88 208 LEU A O 1
ATOM 1687 N N . MET A 1 209 ? 1.566 0.993 -4.683 1.00 82.75 209 MET A N 1
ATOM 1688 C CA . MET A 1 209 ? 1.963 -0.223 -5.392 1.00 82.75 209 MET A CA 1
ATOM 1689 C C . MET A 1 209 ? 1.341 -0.329 -6.786 1.00 82.75 209 MET A C 1
ATOM 1691 O O . MET A 1 209 ? 2.042 -0.654 -7.743 1.00 82.75 209 MET A O 1
ATOM 1695 N N . VAL A 1 210 ? 0.053 -0.004 -6.931 1.00 86.62 210 VAL A N 1
ATOM 1696 C CA . VAL A 1 210 ? -0.613 0.021 -8.243 1.00 86.62 210 VAL A CA 1
ATOM 1697 C C . VAL A 1 210 ? 0.027 1.064 -9.155 1.00 86.62 210 VAL A C 1
ATOM 1699 O O . VAL A 1 210 ? 0.250 0.783 -10.329 1.00 86.62 210 VAL A O 1
ATOM 1702 N N . SER A 1 211 ? 0.343 2.257 -8.642 1.00 82.88 211 SER A N 1
ATOM 1703 C CA . SER A 1 211 ? 1.032 3.278 -9.442 1.00 82.88 211 SER A CA 1
ATOM 1704 C C . SER A 1 211 ? 2.473 2.888 -9.781 1.00 82.88 211 SER A C 1
ATOM 1706 O O . SER A 1 211 ? 2.913 3.135 -10.897 1.00 82.88 211 SER A O 1
ATOM 1708 N N . HIS A 1 212 ? 3.165 2.223 -8.855 1.00 83.00 212 HIS A N 1
ATOM 1709 C CA . HIS A 1 212 ? 4.534 1.754 -9.009 1.00 83.00 212 HIS A CA 1
ATOM 1710 C C . HIS A 1 212 ? 4.652 0.739 -10.144 1.00 83.00 212 HIS A C 1
ATOM 1712 O O . HIS A 1 212 ? 5.491 0.878 -11.030 1.00 83.00 212 HIS A O 1
ATOM 1718 N N . ALA A 1 213 ? 3.738 -0.234 -10.156 1.00 86.50 213 ALA A N 1
ATOM 1719 C CA . ALA A 1 213 ? 3.710 -1.298 -11.147 1.00 86.50 213 ALA A CA 1
ATOM 1720 C C . ALA A 1 213 ? 3.436 -0.800 -12.579 1.00 86.50 213 ALA A C 1
ATOM 1722 O O . ALA A 1 213 ? 3.816 -1.479 -13.527 1.00 86.50 213 ALA A O 1
ATOM 1723 N N . LYS A 1 214 ? 2.823 0.382 -12.772 1.00 82.31 214 LYS A N 1
ATOM 1724 C CA . LYS A 1 214 ? 2.578 0.940 -14.121 1.00 82.31 214 LYS A CA 1
ATOM 1725 C C . LYS A 1 214 ? 3.873 1.217 -14.895 1.00 82.31 214 LYS A C 1
ATOM 1727 O O . LYS A 1 214 ? 3.855 1.181 -16.120 1.00 82.31 214 LYS A O 1
ATOM 1732 N N . GLY A 1 215 ? 4.972 1.494 -14.190 1.00 77.44 215 GLY A N 1
ATOM 1733 C CA . GLY A 1 215 ? 6.297 1.731 -14.770 1.00 77.44 215 GLY A CA 1
ATOM 1734 C C . GLY A 1 215 ? 7.198 0.491 -14.804 1.00 77.44 215 GLY A C 1
ATOM 1735 O O . GLY A 1 215 ? 8.412 0.630 -14.970 1.00 77.44 215 GLY A O 1
ATOM 1736 N N . SER A 1 216 ? 6.645 -0.702 -14.581 1.00 86.44 216 SER A N 1
ATOM 1737 C CA . SER A 1 216 ? 7.380 -1.970 -14.541 1.00 86.44 216 SER A CA 1
ATOM 1738 C C . SER A 1 216 ? 6.946 -2.881 -15.694 1.00 86.44 216 SER A C 1
ATOM 1740 O O . SER A 1 216 ? 5.804 -2.829 -16.149 1.00 86.44 216 SER A O 1
ATOM 1742 N N . SER A 1 217 ? 7.841 -3.756 -16.148 1.00 89.31 217 SER A N 1
ATOM 1743 C CA . SER A 1 217 ? 7.569 -4.769 -17.179 1.00 89.31 217 SER A CA 1
ATOM 1744 C C . SER A 1 217 ? 8.144 -6.132 -16.781 1.00 89.31 217 SER A C 1
ATOM 1746 O O . SER A 1 217 ? 8.839 -6.235 -15.771 1.00 89.31 217 SER A O 1
ATOM 1748 N N . GLY A 1 218 ? 7.812 -7.180 -17.544 1.00 90.62 218 GLY A N 1
ATOM 1749 C CA . GLY A 1 218 ? 8.389 -8.519 -17.383 1.00 90.62 218 GLY A CA 1
ATOM 1750 C C . GLY A 1 218 ? 8.233 -9.098 -15.974 1.00 90.62 218 GLY A C 1
ATOM 1751 O O . GLY A 1 218 ? 7.138 -9.122 -15.397 1.00 90.62 218 GLY A O 1
ATOM 1752 N N . ILE A 1 219 ? 9.350 -9.549 -15.407 1.00 89.75 219 ILE A N 1
ATOM 1753 C CA . ILE A 1 219 ? 9.431 -10.195 -14.095 1.00 89.75 219 ILE A CA 1
ATOM 1754 C C . ILE A 1 219 ? 9.141 -9.204 -12.968 1.00 89.75 219 ILE A C 1
ATOM 1756 O O . ILE A 1 219 ? 8.431 -9.552 -12.021 1.00 89.75 219 ILE A O 1
ATOM 1760 N N . GLU A 1 220 ? 9.621 -7.960 -13.075 1.00 89.62 220 GLU A N 1
ATOM 1761 C CA . GLU A 1 220 ? 9.347 -6.907 -12.089 1.00 89.62 220 GLU A CA 1
ATOM 1762 C C . GLU A 1 220 ? 7.838 -6.690 -11.949 1.00 89.62 220 GLU A C 1
ATOM 1764 O O . GLU A 1 220 ? 7.307 -6.738 -10.836 1.00 89.62 220 GLU A O 1
ATOM 1769 N N . LEU A 1 221 ? 7.127 -6.543 -13.070 1.00 90.56 221 LEU A N 1
ATOM 1770 C CA . LEU A 1 221 ? 5.674 -6.388 -13.068 1.00 90.56 221 LEU A CA 1
ATOM 1771 C C . LEU A 1 221 ? 4.970 -7.604 -12.456 1.00 90.56 221 LEU A C 1
ATOM 1773 O O . LEU A 1 221 ? 4.050 -7.432 -11.652 1.00 90.56 221 LEU A O 1
ATOM 1777 N N . GLN A 1 222 ? 5.396 -8.823 -12.800 1.00 91.00 222 GLN A N 1
ATOM 1778 C CA . GLN A 1 222 ? 4.779 -10.046 -12.284 1.00 91.00 222 GLN A CA 1
ATOM 1779 C C . GLN A 1 222 ? 4.936 -10.159 -10.761 1.00 91.00 222 GLN A C 1
ATOM 1781 O O . GLN A 1 222 ? 3.965 -10.430 -10.050 1.00 91.00 222 GLN A O 1
ATOM 1786 N N . VAL A 1 223 ? 6.136 -9.887 -10.240 1.00 91.56 223 VAL A N 1
ATOM 1787 C CA . VAL A 1 223 ? 6.433 -9.912 -8.799 1.00 91.56 223 VAL A CA 1
ATOM 1788 C C . VAL A 1 223 ? 5.602 -8.872 -8.041 1.00 91.56 223 VAL A C 1
ATOM 1790 O O . VAL A 1 223 ? 5.008 -9.200 -7.006 1.00 91.56 223 VAL A O 1
ATOM 1793 N N . HIS A 1 224 ? 5.511 -7.644 -8.564 1.00 90.44 224 HIS A N 1
ATOM 1794 C CA . HIS A 1 224 ? 4.713 -6.577 -7.953 1.00 90.44 224 HIS A CA 1
ATOM 1795 C C . HIS A 1 224 ? 3.208 -6.851 -8.057 1.00 90.44 224 HIS A C 1
ATOM 1797 O O . HIS A 1 224 ? 2.480 -6.570 -7.110 1.00 90.44 224 HIS A O 1
ATOM 1803 N N . SER A 1 225 ? 2.730 -7.458 -9.147 1.00 88.38 225 SER A N 1
ATOM 1804 C CA . SER A 1 225 ? 1.314 -7.821 -9.322 1.00 88.38 225 SER A CA 1
ATOM 1805 C C . SER A 1 225 ? 0.851 -8.852 -8.291 1.00 88.38 225 SER A C 1
ATOM 1807 O O . SER A 1 225 ? -0.230 -8.719 -7.715 1.00 88.38 225 SER A O 1
ATOM 1809 N N . LEU A 1 226 ? 1.689 -9.851 -7.998 1.00 89.44 226 LEU A N 1
ATOM 1810 C CA . LEU A 1 226 ? 1.420 -10.832 -6.943 1.00 89.44 226 LEU A CA 1
ATOM 1811 C C . LEU A 1 226 ? 1.415 -10.177 -5.554 1.00 89.44 226 LEU A C 1
ATOM 1813 O O . LEU A 1 226 ? 0.557 -10.490 -4.730 1.00 89.44 226 LEU A O 1
ATOM 1817 N N . LEU A 1 227 ? 2.307 -9.212 -5.309 1.00 89.88 227 LEU A N 1
ATOM 1818 C CA . LEU A 1 227 ? 2.306 -8.436 -4.068 1.00 89.88 227 LEU A CA 1
ATOM 1819 C C . LEU A 1 227 ? 1.047 -7.559 -3.937 1.00 89.88 227 LEU A C 1
ATOM 1821 O O . LEU A 1 227 ? 0.429 -7.546 -2.875 1.00 89.88 227 LEU A O 1
ATOM 1825 N N . ILE A 1 228 ? 0.620 -6.888 -5.015 1.00 88.62 228 ILE A N 1
ATOM 1826 C CA . ILE A 1 228 ? -0.628 -6.105 -5.066 1.00 88.62 228 ILE A CA 1
ATOM 1827 C C . ILE A 1 228 ? -1.828 -6.980 -4.696 1.00 88.62 228 ILE A C 1
ATOM 1829 O O . ILE A 1 228 ? -2.676 -6.543 -3.920 1.00 88.62 228 ILE A O 1
ATOM 1833 N N . LEU A 1 229 ? -1.888 -8.220 -5.194 1.00 88.12 229 LEU A N 1
ATOM 1834 C CA . LEU A 1 229 ? -2.951 -9.162 -4.842 1.00 88.12 229 LEU A CA 1
ATOM 1835 C C . LEU A 1 229 ? -2.996 -9.433 -3.329 1.00 88.12 229 LEU A C 1
ATOM 1837 O O . LEU A 1 229 ? -4.071 -9.377 -2.732 1.00 88.12 229 LEU A O 1
ATOM 1841 N N . VAL A 1 230 ? -1.849 -9.695 -2.695 1.00 88.38 230 VAL A N 1
ATOM 1842 C CA . VAL A 1 230 ? -1.774 -9.939 -1.242 1.00 88.38 230 VAL A CA 1
ATOM 1843 C C . VAL A 1 230 ? -2.179 -8.697 -0.453 1.00 88.38 230 VAL A C 1
ATOM 1845 O O . VAL A 1 230 ? -2.977 -8.801 0.476 1.00 88.38 230 VAL A O 1
ATOM 1848 N N . VAL A 1 231 ? -1.675 -7.523 -0.843 1.00 87.31 231 VAL A N 1
ATOM 1849 C CA . VAL A 1 231 ? -1.999 -6.242 -0.197 1.00 87.31 231 VAL A CA 1
ATOM 1850 C C . VAL A 1 231 ? -3.492 -5.928 -0.322 1.00 87.31 231 VAL A C 1
ATOM 1852 O O . VAL A 1 231 ? -4.102 -5.501 0.654 1.00 87.31 231 VAL A O 1
ATOM 1855 N N . LEU A 1 232 ? -4.110 -6.197 -1.476 1.00 86.81 232 LEU A N 1
ATOM 1856 C CA . LEU A 1 232 ? -5.551 -6.028 -1.682 1.00 86.81 232 LEU A CA 1
ATOM 1857 C C . LEU A 1 232 ? -6.372 -6.956 -0.774 1.00 86.81 232 LEU A C 1
ATOM 1859 O O . LEU A 1 232 ? -7.339 -6.514 -0.153 1.00 86.81 232 LEU A O 1
ATOM 1863 N N . LEU A 1 233 ? -5.992 -8.234 -0.679 1.00 85.19 233 LEU A N 1
ATOM 1864 C CA . LEU A 1 233 ? -6.655 -9.193 0.210 1.00 85.19 233 LEU A CA 1
ATOM 1865 C C . LEU A 1 233 ? -6.501 -8.795 1.682 1.00 85.19 233 LEU A C 1
ATOM 1867 O O . LEU A 1 233 ? -7.462 -8.882 2.444 1.00 85.19 233 LEU A O 1
ATOM 1871 N N . LEU A 1 234 ? -5.318 -8.322 2.077 1.00 87.00 234 LEU A N 1
ATOM 1872 C CA . LEU A 1 234 ? -5.062 -7.849 3.434 1.00 87.00 234 LEU A CA 1
ATOM 1873 C C . LEU A 1 234 ? -5.878 -6.594 3.748 1.00 87.00 234 LEU A C 1
ATOM 1875 O O . LEU A 1 234 ? -6.522 -6.538 4.790 1.00 87.00 234 LEU A O 1
ATOM 1879 N N . LEU A 1 235 ? -5.938 -5.632 2.824 1.00 89.06 235 LEU A N 1
ATOM 1880 C CA . LEU A 1 235 ? -6.793 -4.453 2.949 1.00 89.06 235 LEU A CA 1
ATOM 1881 C C . LEU A 1 235 ? -8.263 -4.844 3.142 1.00 89.06 235 LEU A C 1
ATOM 1883 O O . LEU A 1 235 ? -8.946 -4.258 3.983 1.00 89.06 235 LEU A O 1
ATOM 1887 N N . LEU A 1 236 ? -8.753 -5.842 2.399 1.00 87.12 236 LEU A N 1
ATOM 1888 C CA . LEU A 1 236 ? -10.113 -6.352 2.567 1.00 87.12 236 LEU A CA 1
ATOM 1889 C C . LEU A 1 236 ? -10.322 -6.919 3.977 1.00 87.12 236 LEU A C 1
ATOM 1891 O O . LEU A 1 236 ? -11.302 -6.562 4.624 1.00 87.12 236 LEU A O 1
ATOM 1895 N N . VAL A 1 237 ? -9.400 -7.752 4.471 1.00 86.81 237 VAL A N 1
ATOM 1896 C CA . VAL A 1 237 ? -9.477 -8.317 5.830 1.00 86.81 237 VAL A CA 1
ATOM 1897 C C . VAL A 1 237 ? -9.467 -7.211 6.885 1.00 86.81 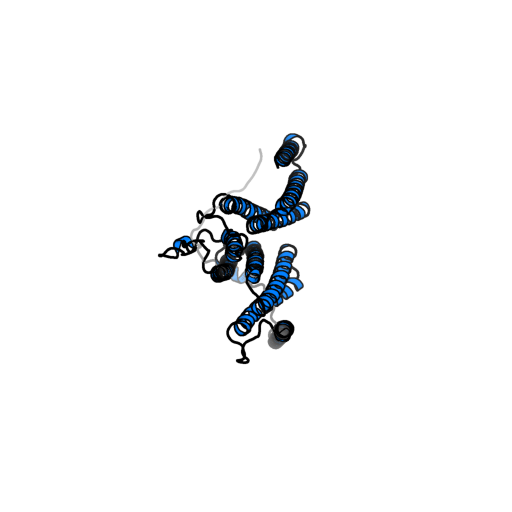237 VAL A C 1
ATOM 1899 O O . VAL A 1 237 ? -10.367 -7.179 7.719 1.00 86.81 237 VAL A O 1
ATOM 1902 N N . LEU A 1 238 ? -8.533 -6.258 6.802 1.00 86.12 238 LEU A N 1
ATOM 1903 C CA . LEU A 1 238 ? -8.446 -5.117 7.722 1.00 86.12 238 LEU A CA 1
ATOM 1904 C C . LEU A 1 238 ? -9.711 -4.255 7.690 1.00 86.12 238 LEU A C 1
ATOM 1906 O O . LEU A 1 238 ? -10.185 -3.800 8.728 1.00 86.12 238 LEU A O 1
ATOM 1910 N N . THR A 1 239 ? -10.293 -4.067 6.504 1.00 83.06 239 THR A N 1
ATOM 1911 C CA . THR A 1 239 ? -11.565 -3.357 6.355 1.00 83.06 239 THR A CA 1
ATOM 1912 C C . THR A 1 239 ? -12.673 -4.110 7.072 1.00 83.06 239 THR A C 1
ATOM 1914 O O . THR A 1 239 ? -13.397 -3.500 7.846 1.00 83.06 239 THR A O 1
ATOM 1917 N N . VAL A 1 240 ? -12.794 -5.427 6.871 1.00 84.31 240 VAL A N 1
ATOM 1918 C CA . VAL A 1 240 ? -13.803 -6.261 7.546 1.00 84.31 240 VAL A CA 1
ATOM 1919 C C . VAL A 1 240 ? -13.610 -6.252 9.068 1.00 84.31 240 VAL A C 1
ATOM 1921 O O . VAL A 1 240 ? -14.594 -6.157 9.800 1.00 84.31 240 VAL A O 1
ATOM 1924 N N . GLU A 1 241 ? -12.371 -6.278 9.560 1.00 84.19 241 GLU A N 1
ATOM 1925 C CA . GLU A 1 241 ? -12.064 -6.222 10.997 1.00 84.19 241 GLU A CA 1
ATOM 1926 C C . GLU A 1 241 ? -12.495 -4.920 11.673 1.00 84.19 241 GLU A C 1
ATOM 1928 O O . GLU A 1 241 ? -12.846 -4.939 12.851 1.00 84.19 241 GLU A O 1
ATOM 1933 N N . LEU A 1 242 ? -12.523 -3.798 10.947 1.00 80.69 242 LEU A N 1
ATOM 1934 C CA . LEU A 1 242 ? -13.049 -2.540 11.483 1.00 80.69 242 LEU A CA 1
ATOM 1935 C C . LEU A 1 242 ? -14.545 -2.634 11.813 1.00 80.69 242 LEU A C 1
ATOM 1937 O O . LEU A 1 242 ? -15.003 -1.944 12.721 1.00 80.69 242 LEU A O 1
ATOM 1941 N N . TRP A 1 243 ? -15.285 -3.500 11.113 1.00 76.94 243 TRP A N 1
ATOM 1942 C CA . TRP A 1 243 ? -16.709 -3.759 11.353 1.00 76.94 243 TRP A CA 1
ATOM 1943 C C . TRP A 1 243 ? -16.945 -4.925 12.319 1.00 76.94 243 TRP A C 1
ATOM 1945 O O . TRP A 1 243 ? -17.918 -4.917 13.070 1.00 76.94 243 TRP A O 1
ATOM 1955 N N . ALA A 1 244 ? -16.079 -5.942 12.286 1.00 79.88 244 ALA A N 1
ATOM 1956 C CA . ALA A 1 244 ? -16.227 -7.187 13.038 1.00 79.88 244 ALA A CA 1
ATOM 1957 C C . ALA A 1 244 ? -14.915 -7.597 13.748 1.00 79.88 244 ALA A C 1
ATOM 1959 O O . ALA A 1 244 ? -14.322 -8.622 13.404 1.00 79.88 244 ALA A O 1
ATOM 1960 N N . PRO A 1 245 ? -14.463 -6.838 14.766 1.00 71.62 245 PRO A N 1
ATOM 1961 C CA . PRO A 1 245 ? -13.134 -7.002 15.371 1.00 71.62 245 PRO A CA 1
ATOM 1962 C C . PRO A 1 245 ? -12.946 -8.294 16.188 1.00 71.62 245 PRO A C 1
ATOM 1964 O O . PRO A 1 245 ? -11.821 -8.655 16.518 1.00 71.62 245 PRO A O 1
ATOM 1967 N N . GLU A 1 246 ? -14.025 -9.005 16.525 1.00 74.38 246 GLU A N 1
ATOM 1968 C CA . GLU A 1 246 ? -14.001 -10.146 17.458 1.00 74.38 246 GLU A CA 1
ATOM 1969 C C . GLU A 1 246 ? -13.916 -11.520 16.758 1.00 74.38 246 GLU A C 1
ATOM 1971 O O . GLU A 1 246 ? -13.996 -12.568 17.406 1.00 74.38 246 GLU A O 1
ATOM 1976 N N . MET A 1 247 ? -13.760 -11.568 15.429 1.00 80.12 247 MET A N 1
ATOM 1977 C CA . MET A 1 247 ? -13.709 -12.845 14.709 1.00 80.12 247 MET A CA 1
ATOM 1978 C C . MET A 1 247 ? -12.287 -13.411 14.632 1.00 80.12 247 MET A C 1
ATOM 1980 O O . MET A 1 247 ? -11.461 -12.949 13.849 1.00 80.12 247 MET A O 1
ATOM 1984 N N . PHE A 1 248 ? -12.033 -14.512 15.346 1.00 79.88 248 PHE A N 1
ATOM 1985 C CA . PHE A 1 248 ? -10.746 -15.231 15.318 1.00 79.88 248 PHE A CA 1
ATOM 1986 C C . PHE A 1 248 ? -10.256 -15.588 13.899 1.00 79.88 248 PHE A C 1
ATOM 1988 O O . PHE A 1 248 ? -9.057 -15.599 13.632 1.00 79.88 248 PHE A O 1
ATOM 1995 N N . GLN A 1 249 ? -11.179 -15.875 12.976 1.00 79.38 249 GLN A N 1
ATOM 1996 C CA . GLN A 1 249 ? -10.847 -16.191 11.584 1.00 79.38 249 GLN A CA 1
ATOM 1997 C C . GLN A 1 249 ? -10.191 -15.014 10.853 1.00 79.38 249 GLN A C 1
ATOM 1999 O O . GLN A 1 249 ? -9.270 -15.245 10.073 1.00 79.38 249 GLN A O 1
ATOM 2004 N N . LEU A 1 250 ? -10.636 -13.779 11.116 1.00 82.31 250 LEU A N 1
ATOM 2005 C CA . LEU A 1 250 ? -10.054 -12.584 10.503 1.00 82.31 250 LEU A CA 1
ATOM 2006 C C . LEU A 1 250 ? -8.635 -12.364 11.010 1.00 82.31 250 LEU A C 1
ATOM 2008 O O . LEU A 1 250 ? -7.734 -12.246 10.192 1.00 82.31 250 LEU A O 1
ATOM 2012 N N . TRP A 1 251 ? -8.418 -12.494 12.320 1.00 84.38 251 TRP A N 1
ATOM 2013 C CA . TRP A 1 251 ? -7.087 -12.378 12.916 1.00 84.38 251 TRP A CA 1
ATOM 2014 C C . TRP A 1 251 ? -6.084 -13.397 12.341 1.00 84.38 251 TRP A C 1
ATOM 2016 O O . TRP A 1 251 ? -4.927 -13.074 12.060 1.00 84.38 251 TRP A O 1
ATOM 2026 N N . MET A 1 252 ? -6.528 -14.640 12.118 1.00 78.44 252 MET A N 1
ATOM 2027 C CA . MET A 1 252 ? -5.705 -15.669 11.471 1.00 78.44 252 MET A CA 1
ATOM 2028 C C . MET A 1 252 ? -5.390 -15.327 10.008 1.00 78.44 252 MET A C 1
ATOM 2030 O O . MET A 1 252 ? -4.262 -15.544 9.564 1.00 78.44 252 MET A O 1
ATOM 2034 N N . MET A 1 253 ? -6.365 -14.798 9.259 1.00 82.19 253 MET A N 1
ATOM 2035 C CA . MET A 1 253 ? -6.162 -14.359 7.874 1.00 82.19 253 MET A CA 1
ATOM 2036 C C . MET A 1 253 ? -5.254 -13.127 7.785 1.00 82.19 253 MET A C 1
ATOM 2038 O O . MET A 1 253 ? -4.342 -13.129 6.965 1.00 82.19 253 MET A O 1
ATOM 2042 N N . GLU A 1 254 ? -5.459 -12.121 8.641 1.00 85.50 254 GLU A N 1
ATOM 2043 C CA . GLU A 1 254 ? -4.612 -10.930 8.790 1.00 85.50 254 GLU A CA 1
ATOM 2044 C C . GLU A 1 254 ? -3.157 -11.364 8.998 1.00 85.50 254 GLU A C 1
ATOM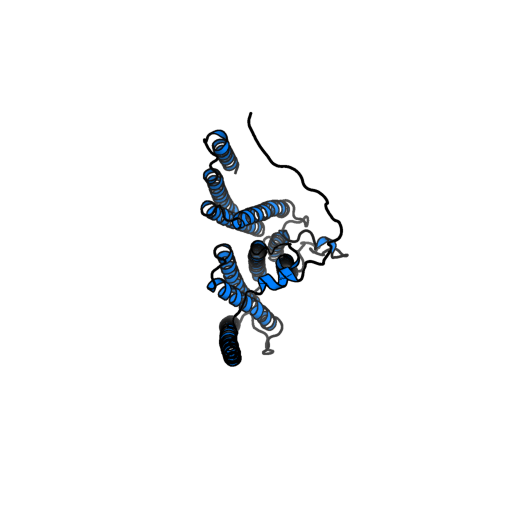 2046 O O . GLU A 1 254 ? -2.273 -10.996 8.226 1.00 85.50 254 GLU A O 1
ATOM 2051 N N . THR A 1 255 ? -2.923 -12.239 9.980 1.00 81.94 255 THR A N 1
ATOM 2052 C CA . THR A 1 255 ? -1.585 -12.748 10.313 1.00 81.94 255 THR A CA 1
ATOM 2053 C C . THR A 1 255 ? -0.945 -13.503 9.145 1.00 81.94 255 THR A C 1
ATOM 2055 O O . THR A 1 255 ? 0.230 -13.287 8.845 1.00 81.94 255 THR A O 1
ATOM 2058 N N . LEU A 1 256 ? -1.700 -14.373 8.463 1.00 82.25 256 LEU A N 1
ATOM 2059 C CA . LEU A 1 256 ? -1.204 -15.120 7.305 1.00 82.25 256 LEU A CA 1
ATOM 2060 C C . LEU A 1 256 ? -0.833 -14.190 6.143 1.00 82.25 256 LEU A C 1
ATOM 2062 O O . LEU A 1 256 ? 0.219 -14.357 5.535 1.00 82.25 256 LEU A O 1
ATOM 2066 N N . LEU A 1 257 ? -1.679 -13.208 5.835 1.00 83.38 257 LEU A N 1
ATOM 2067 C CA . LEU A 1 257 ? -1.460 -12.281 4.725 1.00 83.38 257 LEU A CA 1
ATOM 2068 C C . LEU A 1 257 ? -0.303 -11.313 5.005 1.00 83.38 257 LEU A C 1
ATOM 2070 O O . LEU A 1 257 ? 0.478 -11.041 4.096 1.00 83.38 257 LEU A O 1
ATOM 2074 N N . ILE A 1 258 ? -0.140 -10.848 6.250 1.00 83.75 258 ILE A N 1
ATOM 2075 C CA . ILE A 1 258 ? 1.033 -10.061 6.666 1.00 83.75 258 ILE A CA 1
ATOM 2076 C C . ILE A 1 258 ? 2.312 -10.892 6.529 1.00 83.75 258 ILE A C 1
ATOM 2078 O O . ILE A 1 258 ? 3.316 -10.378 6.030 1.00 83.75 258 ILE A O 1
ATOM 2082 N N . LEU A 1 259 ? 2.275 -12.168 6.938 1.00 81.56 259 LEU A N 1
ATOM 2083 C CA . LEU A 1 259 ? 3.406 -13.081 6.783 1.00 81.56 259 LEU A CA 1
ATOM 2084 C C . LEU A 1 259 ? 3.785 -13.215 5.306 1.00 81.56 259 LEU A C 1
ATOM 2086 O O . LEU A 1 259 ? 4.922 -12.895 4.975 1.00 81.56 259 LEU A O 1
ATOM 2090 N N . ILE A 1 260 ? 2.825 -13.570 4.441 1.00 78.75 260 ILE A N 1
ATOM 2091 C CA . ILE A 1 260 ? 3.025 -13.712 2.989 1.00 78.75 260 ILE A CA 1
ATOM 2092 C C . ILE A 1 260 ? 3.572 -12.422 2.379 1.00 78.75 260 ILE A C 1
ATOM 2094 O O . ILE A 1 260 ? 4.516 -12.471 1.596 1.00 78.75 260 ILE A O 1
ATOM 2098 N N . MET A 1 261 ? 3.011 -11.262 2.732 1.00 86.00 261 MET A N 1
ATOM 2099 C CA . MET A 1 261 ? 3.467 -9.974 2.210 1.00 86.00 261 MET A CA 1
ATOM 2100 C C . MET A 1 261 ? 4.937 -9.713 2.566 1.00 86.00 261 MET A C 1
ATOM 2102 O O . MET A 1 261 ? 5.740 -9.381 1.693 1.00 86.00 261 MET A O 1
ATOM 2106 N N . GLY A 1 262 ? 5.297 -9.862 3.844 1.00 79.62 262 GLY A N 1
ATOM 2107 C CA . GLY A 1 262 ? 6.646 -9.573 4.329 1.00 79.62 262 GLY A CA 1
ATOM 2108 C C . GLY A 1 262 ? 7.692 -10.559 3.807 1.00 79.62 262 GLY A C 1
ATOM 2109 O O . GLY A 1 262 ? 8.766 -10.151 3.366 1.00 79.62 262 GLY A O 1
ATOM 2110 N N . SER A 1 263 ? 7.380 -11.855 3.817 1.00 80.25 263 SER A N 1
ATOM 2111 C CA . SER A 1 263 ? 8.275 -12.905 3.324 1.00 80.25 263 SER A CA 1
ATOM 2112 C C . SER A 1 263 ? 8.426 -12.851 1.796 1.00 80.25 263 SER A C 1
ATOM 2114 O O . SER A 1 263 ? 9.536 -13.035 1.289 1.00 80.25 263 SER A O 1
ATOM 2116 N N . TRP A 1 264 ? 7.363 -12.501 1.057 1.00 88.94 264 TRP A N 1
ATOM 2117 C CA . TRP A 1 264 ? 7.430 -12.299 -0.392 1.00 88.94 264 TRP A CA 1
ATOM 2118 C C . TRP A 1 264 ? 8.270 -11.082 -0.768 1.00 88.94 264 TRP A C 1
ATOM 2120 O O . TRP A 1 264 ? 9.047 -11.175 -1.708 1.00 88.94 264 TRP A O 1
ATOM 2130 N N . LEU A 1 265 ? 8.199 -9.970 -0.025 1.00 82.12 265 LEU A N 1
ATOM 2131 C CA . LEU A 1 265 ? 9.075 -8.809 -0.247 1.00 82.12 265 LEU A CA 1
ATOM 2132 C C . LEU A 1 265 ? 10.565 -9.179 -0.153 1.00 82.12 265 LEU A C 1
ATOM 2134 O O . LEU A 1 265 ? 11.374 -8.726 -0.963 1.00 82.12 265 LEU A O 1
ATOM 2138 N N . ILE A 1 266 ? 10.929 -10.048 0.795 1.00 81.12 266 ILE A N 1
ATOM 2139 C CA . ILE A 1 266 ? 12.298 -10.567 0.914 1.00 81.12 266 ILE A CA 1
ATOM 2140 C C . ILE A 1 266 ? 12.654 -11.410 -0.318 1.00 81.12 266 ILE A C 1
ATOM 2142 O O . ILE A 1 266 ? 13.708 -11.209 -0.923 1.00 81.12 266 ILE A O 1
ATOM 2146 N N . GLN A 1 267 ? 11.775 -12.335 -0.716 1.00 80.62 267 GLN A N 1
ATOM 2147 C CA . GLN A 1 267 ? 11.998 -13.188 -1.885 1.00 80.62 267 GLN A CA 1
ATOM 2148 C C . GLN A 1 267 ? 12.056 -12.388 -3.195 1.00 80.62 267 GLN A C 1
ATOM 2150 O O . GLN A 1 267 ? 12.909 -12.667 -4.035 1.00 80.62 267 GLN A O 1
ATOM 2155 N N . ALA A 1 268 ? 11.221 -11.363 -3.345 1.00 84.44 268 ALA A N 1
ATOM 2156 C CA . ALA A 1 268 ? 11.227 -10.421 -4.457 1.00 84.44 268 ALA A CA 1
ATOM 2157 C C . ALA A 1 268 ? 12.586 -9.724 -4.586 1.00 84.44 268 ALA A C 1
ATOM 2159 O O . ALA A 1 268 ? 13.121 -9.631 -5.688 1.00 84.44 268 ALA A O 1
ATOM 2160 N N . GLY A 1 269 ? 13.198 -9.325 -3.465 1.00 81.12 269 GLY A N 1
ATOM 2161 C CA . GLY A 1 269 ? 14.555 -8.778 -3.458 1.00 81.12 269 GLY A CA 1
ATOM 2162 C C . GLY A 1 269 ? 15.590 -9.737 -4.063 1.00 81.12 269 GLY A C 1
ATOM 2163 O O . GLY A 1 269 ? 16.446 -9.318 -4.843 1.00 81.12 269 GLY A O 1
ATOM 2164 N N . PHE A 1 270 ? 15.486 -11.037 -3.769 1.00 81.12 270 PHE A N 1
ATOM 2165 C CA . PHE A 1 270 ? 16.342 -12.050 -4.393 1.00 81.12 270 PHE A CA 1
ATOM 2166 C C . PHE A 1 270 ? 16.001 -12.278 -5.868 1.00 81.12 270 PHE A C 1
ATOM 2168 O O . PHE A 1 270 ? 16.914 -12.383 -6.677 1.00 81.12 270 PHE A O 1
ATOM 2175 N N . ILE A 1 271 ? 14.721 -12.332 -6.243 1.00 85.19 271 ILE A N 1
ATOM 2176 C CA . ILE A 1 271 ? 14.307 -12.528 -7.642 1.00 85.19 271 ILE A CA 1
ATOM 2177 C C . ILE A 1 271 ? 14.826 -11.383 -8.522 1.00 85.19 271 ILE A C 1
ATOM 2179 O O . ILE A 1 271 ? 15.434 -11.649 -9.554 1.00 85.19 271 ILE A O 1
ATOM 2183 N N . LEU A 1 272 ? 14.640 -10.133 -8.089 1.00 83.31 272 LEU A N 1
ATOM 2184 C CA . LEU A 1 272 ? 14.907 -8.952 -8.912 1.00 83.31 272 LEU A CA 1
ATOM 2185 C C . LEU A 1 272 ? 16.379 -8.528 -8.930 1.00 83.31 272 LEU A C 1
ATOM 2187 O O . LEU A 1 272 ? 16.867 -8.075 -9.959 1.00 83.31 272 LEU A O 1
ATOM 2191 N N . TYR A 1 273 ? 17.104 -8.669 -7.815 1.00 77.62 273 TYR A N 1
ATOM 2192 C CA . TYR A 1 273 ? 18.452 -8.091 -7.702 1.00 77.62 273 TYR A CA 1
ATOM 2193 C C . TYR A 1 273 ? 19.567 -9.123 -7.565 1.00 77.62 273 TYR A C 1
ATOM 2195 O O . TYR A 1 273 ? 20.723 -8.830 -7.882 1.00 77.62 273 TYR A O 1
ATOM 2203 N N . ARG A 1 274 ? 19.270 -10.321 -7.049 1.00 76.56 274 ARG A N 1
ATOM 2204 C CA . ARG A 1 274 ? 20.300 -11.334 -6.799 1.00 76.56 274 ARG A CA 1
ATOM 2205 C C . ARG A 1 274 ? 19.724 -12.752 -6.827 1.00 76.56 274 ARG A C 1
ATOM 2207 O O . ARG A 1 274 ? 19.542 -13.347 -5.757 1.00 76.56 274 ARG A O 1
ATOM 2214 N N . PRO A 1 275 ? 19.460 -13.307 -8.024 1.00 73.44 275 PRO A N 1
ATOM 2215 C CA . PRO A 1 275 ? 18.843 -14.617 -8.148 1.00 73.44 275 PRO A CA 1
ATOM 2216 C C . PRO A 1 275 ? 19.720 -15.671 -7.475 1.00 73.44 275 PRO A C 1
ATOM 2218 O O . PRO A 1 275 ? 20.924 -15.759 -7.720 1.00 73.44 275 PRO A O 1
ATOM 2221 N N . VAL A 1 276 ? 19.109 -16.486 -6.615 1.00 70.44 276 VAL A N 1
ATOM 2222 C CA . VAL A 1 276 ? 19.813 -17.526 -5.843 1.00 70.44 276 VAL A CA 1
ATOM 2223 C C . VAL A 1 276 ? 20.447 -18.578 -6.763 1.00 70.44 276 VAL A C 1
ATOM 2225 O O . VAL A 1 276 ? 21.475 -19.157 -6.421 1.00 70.44 276 VAL A O 1
ATOM 2228 N N . SER A 1 277 ? 19.874 -18.788 -7.952 1.00 72.44 277 SER A N 1
ATOM 2229 C CA . SER A 1 277 ? 20.414 -19.670 -8.994 1.00 72.44 277 SER A CA 1
ATOM 2230 C C . SER A 1 277 ? 21.703 -19.141 -9.637 1.00 72.44 277 SER A C 1
ATOM 2232 O O . SER A 1 277 ? 22.425 -19.915 -10.260 1.00 72.44 277 SER A O 1
ATOM 2234 N N . GLY A 1 278 ? 21.991 -17.839 -9.514 1.00 70.94 278 GLY A N 1
ATOM 2235 C CA . GLY A 1 278 ? 23.088 -17.161 -10.208 1.00 70.94 278 GLY A CA 1
ATOM 2236 C C . GLY A 1 278 ? 22.823 -16.863 -11.689 1.00 70.94 278 GLY A C 1
ATOM 2237 O O . GLY A 1 278 ? 23.656 -16.212 -12.318 1.00 70.94 278 GLY A O 1
ATOM 2238 N N . TYR A 1 279 ? 21.682 -17.293 -12.235 1.00 75.62 279 TYR A N 1
ATOM 2239 C CA . TYR A 1 279 ? 21.252 -16.983 -13.599 1.00 75.62 279 TYR A CA 1
ATOM 2240 C C . TYR A 1 279 ? 20.221 -15.847 -13.573 1.00 75.62 279 TYR A C 1
ATOM 2242 O O . TYR A 1 279 ? 19.307 -15.909 -12.747 1.00 75.62 279 TYR A O 1
ATOM 2250 N N . PRO A 1 280 ? 20.368 -14.809 -14.420 1.00 77.94 280 PRO A N 1
ATOM 2251 C CA . PRO A 1 280 ? 19.378 -13.744 -14.522 1.00 77.94 280 PRO A CA 1
ATOM 2252 C C . PRO A 1 280 ? 18.067 -14.293 -15.086 1.00 77.94 280 PRO A C 1
ATOM 2254 O O . PRO A 1 280 ? 18.085 -15.217 -15.897 1.00 77.94 280 PRO A O 1
ATOM 2257 N N . TRP A 1 281 ? 16.958 -13.713 -14.639 1.00 83.88 281 TRP A N 1
ATOM 2258 C CA . TRP A 1 281 ? 15.638 -13.970 -15.203 1.00 83.88 281 TRP A CA 1
ATOM 2259 C C . TRP A 1 281 ? 15.485 -13.244 -16.542 1.00 83.88 281 TRP A C 1
ATOM 2261 O O . TRP A 1 281 ? 16.033 -12.150 -16.702 1.00 83.88 281 TRP A O 1
ATOM 2271 N N . ASP A 1 282 ? 14.754 -13.846 -17.476 1.00 86.06 282 ASP A N 1
ATOM 2272 C CA . ASP A 1 282 ? 14.423 -13.251 -18.771 1.00 86.06 282 ASP A CA 1
ATOM 2273 C C . ASP A 1 282 ? 13.003 -12.660 -18.744 1.00 86.06 282 ASP A C 1
ATOM 2275 O O . ASP A 1 282 ? 12.022 -13.361 -18.492 1.00 86.06 282 ASP A O 1
ATOM 2279 N N . ASP A 1 283 ? 12.894 -11.353 -18.997 1.00 85.31 283 ASP A N 1
ATOM 2280 C CA . ASP A 1 283 ? 11.625 -10.617 -18.986 1.00 85.31 283 ASP A CA 1
ATOM 2281 C C . ASP A 1 283 ? 10.691 -11.005 -20.144 1.00 85.31 283 ASP A C 1
ATOM 2283 O O . ASP A 1 283 ? 9.473 -10.836 -20.023 1.00 85.31 283 ASP A O 1
ATOM 2287 N N . ASP A 1 284 ? 11.245 -11.537 -21.239 1.00 86.69 284 ASP A N 1
ATOM 2288 C CA . ASP A 1 284 ? 10.495 -11.936 -22.433 1.00 86.69 284 ASP A CA 1
ATOM 2289 C C . ASP A 1 284 ? 10.170 -13.446 -22.459 1.00 86.69 284 ASP A C 1
ATOM 2291 O O . ASP A 1 284 ? 9.375 -13.896 -23.296 1.00 86.69 284 ASP A O 1
ATOM 2295 N N . ASP A 1 285 ? 10.735 -14.247 -21.543 1.00 88.62 285 ASP A N 1
ATOM 2296 C CA . ASP A 1 285 ? 10.430 -15.677 -21.452 1.00 88.62 285 ASP A CA 1
ATOM 2297 C C . ASP A 1 285 ? 9.165 -15.928 -20.621 1.00 88.62 285 ASP A C 1
ATOM 2299 O O . ASP A 1 285 ? 9.106 -15.772 -19.399 1.00 88.62 285 ASP A O 1
ATOM 2303 N N . MET A 1 286 ? 8.130 -16.421 -21.298 1.00 85.81 286 MET A N 1
ATOM 2304 C CA . MET A 1 286 ? 6.881 -16.830 -20.658 1.00 85.81 286 MET A CA 1
ATOM 2305 C C . MET A 1 286 ? 7.082 -17.906 -19.585 1.00 85.81 286 MET A C 1
ATOM 2307 O O . MET A 1 286 ? 6.317 -17.946 -18.618 1.00 85.81 286 MET A O 1
ATOM 2311 N N . ASN A 1 287 ? 8.084 -18.780 -19.729 1.00 85.62 287 ASN A N 1
ATOM 2312 C CA . ASN A 1 287 ? 8.348 -19.801 -18.718 1.00 85.62 287 ASN A CA 1
ATOM 2313 C C . ASN A 1 287 ? 8.823 -19.167 -17.410 1.00 85.62 287 ASN A C 1
ATOM 2315 O O . ASN A 1 287 ? 8.331 -19.548 -16.347 1.00 85.62 287 ASN A O 1
ATOM 2319 N N . ASP A 1 288 ? 9.709 -18.177 -17.486 1.00 86.88 288 ASP A N 1
ATOM 2320 C CA . ASP A 1 288 ? 10.226 -17.452 -16.329 1.00 86.88 288 ASP A CA 1
ATOM 2321 C C . ASP A 1 288 ? 9.094 -16.728 -15.580 1.00 86.88 288 ASP A C 1
ATOM 2323 O O . ASP A 1 288 ? 8.941 -16.907 -14.365 1.00 86.88 288 ASP A O 1
ATOM 2327 N N . LEU A 1 289 ? 8.188 -16.044 -16.294 1.00 83.31 289 LEU A N 1
ATOM 2328 C CA . LEU A 1 289 ? 6.981 -15.441 -15.700 1.00 83.31 289 LEU A CA 1
ATOM 2329 C C . LEU A 1 289 ? 6.069 -16.483 -15.018 1.00 83.31 289 LEU A C 1
ATOM 2331 O O . LEU A 1 289 ? 5.539 -16.257 -13.918 1.00 83.31 289 LEU A O 1
ATOM 2335 N N . MET A 1 290 ? 5.875 -17.647 -15.645 1.00 80.88 290 MET A N 1
ATOM 2336 C CA . MET A 1 290 ? 5.089 -18.741 -15.064 1.00 80.88 290 MET A CA 1
ATOM 2337 C C . MET A 1 290 ? 5.754 -19.331 -13.812 1.00 80.88 290 MET A C 1
ATOM 2339 O O . MET A 1 290 ? 5.063 -19.659 -12.837 1.00 80.88 290 MET A O 1
ATOM 2343 N N . PHE A 1 291 ? 7.083 -19.444 -13.798 1.00 85.56 291 PHE A N 1
ATOM 2344 C CA . PHE A 1 291 ? 7.833 -19.936 -12.645 1.00 85.56 291 PHE A CA 1
ATOM 2345 C C . PHE A 1 291 ? 7.766 -18.978 -11.459 1.00 85.56 291 PHE A C 1
ATOM 2347 O O . PHE A 1 291 ? 7.593 -19.454 -10.338 1.00 85.56 291 PHE A O 1
ATOM 2354 N N . VAL A 1 292 ? 7.789 -17.657 -11.675 1.00 88.56 292 VAL A N 1
ATOM 2355 C CA . VAL A 1 292 ? 7.572 -16.664 -10.602 1.00 88.56 292 VAL A CA 1
ATOM 2356 C C . VAL A 1 292 ? 6.241 -16.912 -9.890 1.00 88.56 292 VAL A C 1
ATOM 2358 O O . VAL A 1 292 ? 6.189 -16.994 -8.662 1.00 88.56 292 VAL A O 1
ATOM 2361 N N . THR A 1 293 ? 5.167 -17.112 -10.656 1.00 82.19 293 THR A N 1
ATOM 2362 C CA . THR A 1 293 ? 3.834 -17.408 -10.101 1.00 82.19 293 THR A CA 1
ATOM 2363 C C . THR A 1 293 ? 3.809 -18.754 -9.378 1.00 82.19 293 THR A C 1
ATOM 2365 O O . THR A 1 293 ? 3.230 -18.882 -8.302 1.00 82.19 293 THR A O 1
ATOM 2368 N N . THR A 1 294 ? 4.481 -19.760 -9.937 1.00 82.06 294 THR A N 1
ATOM 2369 C CA . THR A 1 294 ? 4.599 -21.083 -9.315 1.00 82.06 294 THR A CA 1
ATOM 2370 C C . THR A 1 294 ? 5.326 -20.995 -7.973 1.00 82.06 294 THR A C 1
ATOM 2372 O O . THR A 1 294 ? 4.848 -21.543 -6.979 1.00 82.06 294 THR A O 1
ATOM 2375 N N . PHE A 1 295 ? 6.443 -20.266 -7.908 1.00 86.06 295 PHE A N 1
ATOM 2376 C CA . PHE A 1 295 ? 7.177 -20.026 -6.667 1.00 86.06 295 PHE A CA 1
ATOM 2377 C C . PHE A 1 295 ? 6.339 -19.277 -5.642 1.00 86.06 295 PHE A C 1
ATOM 2379 O O . PHE A 1 295 ? 6.363 -19.649 -4.472 1.00 86.06 295 PHE A O 1
ATOM 2386 N N . PHE A 1 296 ? 5.540 -18.305 -6.073 1.00 81.50 296 PHE A N 1
ATOM 2387 C CA . PHE A 1 296 ? 4.594 -17.632 -5.194 1.00 81.50 296 PHE A CA 1
ATOM 2388 C C . PHE A 1 296 ? 3.547 -18.593 -4.604 1.00 81.50 296 PHE A C 1
ATOM 2390 O O . PHE A 1 296 ? 3.291 -18.563 -3.403 1.00 81.50 296 PHE A O 1
ATOM 2397 N N . CYS A 1 297 ? 2.978 -19.509 -5.395 1.00 79.56 297 CYS A N 1
ATOM 2398 C CA . CYS A 1 297 ? 2.039 -20.508 -4.867 1.00 79.56 297 CYS A CA 1
ATOM 2399 C C . CYS A 1 297 ? 2.686 -21.427 -3.818 1.00 79.56 297 CYS A C 1
ATOM 2401 O O . CYS A 1 297 ? 2.092 -21.676 -2.767 1.00 79.56 297 CYS A O 1
ATOM 2403 N N . TRP A 1 298 ? 3.907 -21.905 -4.075 1.00 84.75 298 TRP A N 1
ATOM 2404 C CA . TRP A 1 298 ? 4.668 -22.691 -3.097 1.00 84.75 298 TRP A CA 1
ATOM 2405 C C . TRP A 1 298 ? 4.971 -21.892 -1.830 1.00 84.75 298 TRP A C 1
ATOM 2407 O O . TRP A 1 298 ? 4.836 -22.418 -0.727 1.00 84.75 298 TRP A O 1
ATOM 2417 N N . HIS A 1 299 ? 5.325 -20.620 -1.984 1.00 84.31 299 HIS A N 1
ATOM 2418 C CA . HIS A 1 299 ? 5.587 -19.694 -0.888 1.00 84.31 299 HIS A CA 1
ATOM 2419 C C . HIS A 1 299 ? 4.371 -19.533 0.033 1.00 84.31 299 HIS A C 1
ATOM 2421 O O . HIS A 1 299 ? 4.481 -19.747 1.238 1.00 84.31 299 HIS A O 1
ATOM 2427 N N . VAL A 1 300 ? 3.183 -19.297 -0.534 1.00 80.44 300 VAL A N 1
ATOM 2428 C CA . VAL A 1 300 ? 1.917 -19.221 0.221 1.00 80.44 300 VAL A CA 1
ATOM 2429 C C . VAL A 1 300 ? 1.625 -20.521 0.979 1.00 80.44 300 VAL A C 1
ATOM 2431 O O . VAL A 1 300 ? 1.211 -20.483 2.140 1.00 80.44 300 VAL A O 1
ATOM 2434 N N . MET A 1 301 ? 1.850 -21.682 0.352 1.00 80.62 301 MET A N 1
ATOM 2435 C CA . MET A 1 301 ? 1.677 -22.978 1.020 1.00 80.62 301 MET A CA 1
ATOM 2436 C C . MET A 1 301 ? 2.646 -23.147 2.196 1.00 80.62 301 MET A C 1
ATOM 2438 O O . MET A 1 301 ? 2.231 -23.597 3.266 1.00 80.62 301 MET A O 1
ATOM 2442 N N . CYS A 1 302 ? 3.916 -22.778 2.016 1.00 82.88 302 CYS A N 1
ATOM 2443 C CA . CYS A 1 302 ? 4.924 -22.816 3.072 1.00 82.88 302 CYS A CA 1
ATOM 2444 C C . CYS A 1 302 ? 4.544 -21.906 4.245 1.00 82.88 302 CYS A C 1
ATOM 2446 O O . CYS A 1 302 ? 4.560 -22.366 5.384 1.00 82.88 302 CYS A O 1
ATOM 2448 N N . ASP A 1 303 ? 4.129 -20.667 3.984 1.00 78.62 303 ASP A N 1
ATOM 2449 C CA . ASP A 1 303 ? 3.727 -19.721 5.029 1.00 78.62 303 ASP A CA 1
ATOM 2450 C C . ASP A 1 303 ? 2.492 -20.202 5.804 1.00 78.62 303 ASP A C 1
ATOM 2452 O O . ASP A 1 303 ? 2.464 -20.140 7.037 1.00 78.62 303 ASP A O 1
ATOM 2456 N N . ALA A 1 304 ? 1.505 -20.782 5.114 1.00 79.94 304 ALA A N 1
ATOM 2457 C CA . ALA A 1 304 ? 0.342 -21.386 5.761 1.00 79.94 304 ALA A CA 1
ATOM 2458 C C . ALA A 1 304 ? 0.726 -22.579 6.656 1.00 79.94 304 ALA A C 1
ATOM 2460 O O . ALA A 1 304 ? 0.234 -22.694 7.783 1.00 79.94 304 ALA A O 1
ATOM 2461 N N . LEU A 1 305 ? 1.626 -23.452 6.187 1.00 82.88 305 LEU A N 1
ATOM 2462 C CA . LEU A 1 305 ? 2.141 -24.578 6.973 1.00 82.88 305 LEU A CA 1
ATOM 2463 C C . LEU A 1 305 ? 2.956 -24.104 8.181 1.00 82.88 305 LEU A C 1
ATOM 2465 O O . LEU A 1 305 ? 2.796 -24.658 9.269 1.00 82.88 305 LEU A O 1
ATOM 2469 N N . CYS A 1 306 ? 3.783 -23.071 8.017 1.00 85.38 306 CYS A N 1
ATOM 2470 C CA . CYS A 1 306 ? 4.534 -22.442 9.101 1.00 85.38 306 CYS A CA 1
ATOM 2471 C C . CYS A 1 306 ? 3.592 -21.897 10.178 1.00 85.38 306 CYS A C 1
ATOM 2473 O O . CYS A 1 306 ? 3.756 -22.217 11.3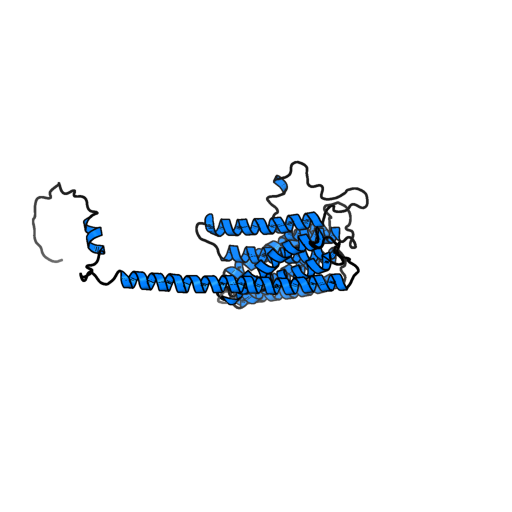57 1.00 85.38 306 CYS A O 1
ATOM 2475 N N . LEU A 1 307 ? 2.565 -21.137 9.786 1.00 80.81 307 LEU A N 1
ATOM 2476 C CA . LEU A 1 307 ? 1.587 -20.588 10.725 1.00 80.81 307 LEU A CA 1
ATOM 2477 C C . LEU A 1 307 ? 0.813 -21.700 11.450 1.00 80.81 307 LEU A C 1
ATOM 2479 O O . LEU A 1 307 ? 0.652 -21.654 12.672 1.00 80.81 307 LEU A O 1
ATOM 2483 N N . PHE A 1 308 ? 0.393 -22.739 10.721 1.00 81.62 308 PHE A N 1
ATOM 2484 C CA . PHE A 1 308 ? -0.266 -23.907 11.303 1.00 81.62 308 PHE A CA 1
ATOM 2485 C C . PHE A 1 308 ? 0.639 -24.647 12.299 1.00 81.62 308 PHE A C 1
ATOM 2487 O O . PHE A 1 308 ? 0.188 -25.011 13.386 1.00 81.62 308 PHE A O 1
ATOM 2494 N N . ALA A 1 309 ? 1.919 -24.835 11.969 1.00 83.38 309 ALA A N 1
ATOM 2495 C CA . ALA A 1 309 ? 2.892 -25.479 12.845 1.00 83.38 309 ALA A CA 1
ATOM 2496 C C . ALA A 1 309 ? 3.127 -24.671 14.131 1.00 83.38 309 ALA A C 1
ATOM 2498 O O . ALA A 1 309 ? 3.120 -25.253 15.217 1.00 83.38 309 ALA A O 1
ATOM 2499 N N . ILE A 1 310 ? 3.264 -23.342 14.034 1.00 84.06 310 ILE A N 1
ATOM 2500 C CA . ILE A 1 310 ? 3.416 -22.447 15.194 1.00 84.06 310 ILE A CA 1
ATOM 2501 C C . ILE A 1 310 ? 2.186 -22.532 16.101 1.00 84.06 310 ILE A C 1
ATOM 2503 O O . ILE A 1 310 ? 2.323 -22.700 17.318 1.00 84.06 310 ILE A O 1
ATOM 2507 N N . TYR A 1 311 ? 0.984 -22.459 15.526 1.00 80.56 311 TYR A N 1
ATOM 2508 C CA . TYR A 1 311 ? -0.258 -22.551 16.291 1.00 80.56 311 TYR A CA 1
ATOM 2509 C C . TYR A 1 311 ? -0.421 -23.929 16.950 1.00 80.56 311 TYR A C 1
ATOM 2511 O O . TYR A 1 311 ? -0.700 -24.020 18.146 1.00 80.56 311 TYR A O 1
ATOM 2519 N N . GLY A 1 312 ? -0.178 -25.007 16.199 1.00 78.62 312 GLY A N 1
ATOM 2520 C CA . GLY A 1 312 ? -0.254 -26.381 16.696 1.00 78.62 312 GLY A CA 1
ATOM 2521 C C . GLY A 1 312 ? 0.749 -26.660 17.815 1.00 78.62 312 GLY A C 1
ATOM 2522 O O . GLY A 1 312 ? 0.380 -27.230 18.844 1.00 78.62 312 GLY A O 1
ATOM 2523 N N . PHE A 1 313 ? 1.994 -26.201 17.659 1.00 85.12 313 PHE A N 1
ATOM 2524 C CA . PHE A 1 313 ? 3.023 -26.307 18.692 1.00 85.12 313 PHE A CA 1
ATOM 2525 C C . PHE A 1 313 ? 2.651 -25.504 19.941 1.00 85.12 313 PHE A C 1
ATOM 2527 O O . PHE A 1 313 ? 2.748 -26.028 21.047 1.00 85.12 313 PHE A O 1
ATOM 2534 N N . SER A 1 314 ? 2.155 -24.274 19.779 1.00 84.75 314 SER A N 1
ATOM 2535 C CA . SER A 1 314 ? 1.733 -23.423 20.900 1.00 84.75 314 SER A CA 1
ATOM 2536 C C . SER A 1 314 ? 0.563 -24.035 21.673 1.00 84.75 314 SER A C 1
ATOM 2538 O O . SER A 1 314 ? 0.583 -24.078 22.904 1.00 84.75 314 SER A O 1
ATOM 2540 N N . TYR A 1 315 ? -0.430 -24.580 20.963 1.00 84.06 315 TYR A N 1
ATOM 2541 C CA . TYR A 1 315 ? -1.558 -25.289 21.567 1.00 84.06 315 TYR A CA 1
ATOM 2542 C C . TYR A 1 315 ? -1.104 -26.541 22.326 1.00 84.06 315 TYR A C 1
ATOM 2544 O O . TYR A 1 315 ? -1.512 -26.760 23.471 1.00 84.06 315 TYR A O 1
ATOM 2552 N N . PHE A 1 316 ? -0.239 -27.354 21.712 1.00 85.81 316 PHE A N 1
ATOM 2553 C CA . PHE A 1 316 ? 0.314 -28.551 22.341 1.00 85.81 316 PHE A CA 1
ATOM 2554 C C . PHE A 1 316 ? 1.132 -28.198 23.585 1.00 85.81 316 PHE A C 1
ATOM 2556 O O . PHE A 1 316 ? 0.914 -28.783 24.644 1.00 85.81 316 PHE A O 1
ATOM 2563 N N . TRP A 1 317 ? 2.009 -27.198 23.486 1.00 87.75 317 TRP A N 1
ATOM 2564 C CA . TRP A 1 317 ? 2.817 -26.710 24.596 1.00 87.75 317 TRP A CA 1
ATOM 2565 C C . TRP A 1 317 ? 1.945 -26.220 25.750 1.00 87.75 317 TRP A C 1
ATOM 2567 O O . TRP A 1 317 ? 2.124 -26.667 26.881 1.00 87.75 317 TRP A O 1
ATOM 2577 N N . HIS A 1 318 ? 0.944 -25.379 25.472 1.00 82.38 318 HIS A N 1
ATOM 2578 C CA . HIS A 1 318 ? 0.012 -24.897 26.489 1.00 82.38 318 HIS A CA 1
ATOM 2579 C C . HIS A 1 318 ? -0.752 -26.057 27.145 1.00 82.38 318 HIS A C 1
ATOM 2581 O O . HIS A 1 318 ? -0.878 -26.108 28.366 1.00 82.38 318 HIS A O 1
ATOM 2587 N N . ARG A 1 319 ? -1.212 -27.043 26.364 1.00 86.50 319 ARG A N 1
ATOM 2588 C CA . ARG A 1 319 ? -1.925 -28.218 26.887 1.00 86.50 319 ARG A CA 1
ATOM 2589 C C . ARG A 1 319 ? -1.031 -29.121 27.738 1.00 86.50 319 ARG A C 1
ATOM 2591 O O . ARG A 1 319 ? -1.473 -29.570 28.797 1.00 86.50 319 ARG A O 1
ATOM 2598 N N . CYS A 1 320 ? 0.194 -29.394 27.298 1.00 83.94 320 CYS A N 1
ATOM 2599 C CA . CYS A 1 320 ? 1.154 -30.234 28.012 1.00 83.94 320 CYS A CA 1
ATOM 2600 C C . CYS A 1 320 ? 1.679 -29.550 29.274 1.00 83.94 320 CYS A C 1
ATOM 2602 O O . CYS A 1 320 ? 1.698 -30.178 30.330 1.00 83.94 320 CYS A O 1
ATOM 2604 N N . TYR A 1 321 ? 2.034 -28.266 29.196 1.00 77.12 321 TYR A N 1
ATOM 2605 C CA . TYR A 1 321 ? 2.538 -27.504 30.335 1.00 77.12 321 TYR A CA 1
ATOM 2606 C C . TYR A 1 321 ? 1.442 -27.264 31.378 1.00 77.12 321 TYR A C 1
ATOM 2608 O O . TYR A 1 321 ? 1.659 -27.545 32.551 1.00 77.12 321 TYR A O 1
ATOM 2616 N N . TYR A 1 322 ? 0.232 -26.864 30.969 1.00 68.62 322 TYR A N 1
ATOM 2617 C CA . TYR A 1 322 ? -0.894 -26.686 31.894 1.00 68.62 322 TYR A CA 1
ATOM 2618 C C . TYR A 1 322 ? -1.347 -28.012 32.524 1.00 68.62 322 TYR A C 1
ATOM 2620 O O . TYR A 1 322 ? -1.632 -28.064 33.718 1.00 68.62 322 TYR A O 1
ATOM 2628 N N . SER A 1 323 ? -1.363 -29.114 31.761 1.00 64.38 323 SER A N 1
ATOM 2629 C CA . SER A 1 323 ? -1.663 -30.441 32.327 1.00 64.38 323 SER A CA 1
ATOM 2630 C C . SER A 1 323 ? -0.569 -30.914 33.286 1.00 64.38 323 SER A C 1
ATOM 2632 O O . SER A 1 323 ? -0.887 -31.484 34.327 1.00 64.38 323 SER A O 1
ATOM 2634 N N . SER A 1 324 ? 0.705 -30.649 32.979 1.00 67.19 324 SER A N 1
ATOM 2635 C CA . SER A 1 324 ? 1.833 -30.951 33.868 1.00 67.19 324 SER A CA 1
ATOM 2636 C C . SER A 1 324 ? 1.783 -30.120 35.152 1.00 67.19 324 SER A C 1
ATOM 2638 O O . SER A 1 324 ? 1.985 -30.672 36.229 1.00 67.19 324 SER A O 1
ATOM 2640 N N . LEU A 1 325 ? 1.464 -28.824 35.059 1.00 63.19 325 LEU A N 1
ATOM 2641 C CA . LEU A 1 325 ? 1.328 -27.924 36.208 1.00 63.19 325 LEU A CA 1
ATOM 2642 C C . LEU A 1 325 ? 0.161 -28.353 37.106 1.00 63.19 325 LEU A C 1
ATOM 2644 O O . LEU A 1 325 ? 0.339 -28.516 38.307 1.00 63.19 325 LEU A O 1
ATOM 2648 N N . LYS A 1 326 ? -0.999 -28.664 36.511 1.00 62.91 326 LYS A N 1
ATOM 2649 C CA . LYS A 1 326 ? -2.176 -29.172 37.231 1.00 62.91 326 LYS A CA 1
ATOM 2650 C C . LYS A 1 326 ? -1.912 -30.519 37.919 1.00 62.91 326 LYS A C 1
ATOM 2652 O O . LYS A 1 326 ? -2.444 -30.769 38.996 1.00 62.91 326 LYS A O 1
ATOM 2657 N N . MET A 1 327 ? -1.086 -31.386 37.325 1.00 54.94 327 MET A N 1
ATOM 2658 C CA . MET A 1 327 ? -0.650 -32.637 37.965 1.00 54.94 327 MET A CA 1
ATOM 2659 C C . MET A 1 327 ? 0.395 -32.426 39.070 1.00 54.94 327 MET A C 1
ATOM 2661 O O . MET A 1 327 ? 0.490 -33.261 39.968 1.00 54.94 327 MET A O 1
ATOM 2665 N N . MET A 1 328 ? 1.191 -31.357 39.007 1.00 56.06 328 MET A N 1
ATOM 2666 C CA . MET A 1 328 ? 2.190 -31.018 40.025 1.00 56.06 328 MET A CA 1
ATOM 2667 C C . MET A 1 328 ? 1.521 -30.363 41.243 1.00 56.06 328 MET A C 1
ATOM 2669 O O . MET A 1 328 ? 1.737 -30.811 42.365 1.00 56.06 328 MET A O 1
ATOM 2673 N N . GLU A 1 329 ? 0.574 -29.453 41.008 1.00 54.06 329 GLU A N 1
ATOM 2674 C CA . GLU A 1 329 ? -0.294 -28.841 42.024 1.00 54.06 329 GLU A CA 1
ATOM 2675 C C . GLU A 1 329 ? -1.175 -29.892 42.734 1.00 54.06 329 GLU A C 1
ATOM 2677 O O . GLU A 1 329 ? -1.335 -29.867 43.954 1.00 54.06 329 GLU A O 1
ATOM 2682 N N . SER A 1 330 ? -1.671 -30.907 42.007 1.00 50.91 330 SER A N 1
ATOM 2683 C CA . SER A 1 330 ? -2.409 -32.020 42.626 1.00 50.91 330 SER A CA 1
ATOM 2684 C C . SER A 1 330 ? -1.519 -33.025 43.369 1.00 50.91 330 SER A C 1
ATOM 2686 O O . SER A 1 330 ? -2.031 -33.803 44.171 1.00 50.91 330 SER A O 1
ATOM 2688 N N . LYS A 1 331 ? -0.211 -33.077 43.079 1.00 52.72 331 LYS A N 1
ATOM 2689 C CA . LYS A 1 331 ? 0.754 -33.945 43.782 1.00 52.72 331 LYS A CA 1
ATOM 2690 C C . LYS A 1 331 ? 1.330 -33.291 45.037 1.00 52.72 331 LYS A C 1
ATOM 2692 O O . LYS A 1 331 ? 1.698 -34.017 45.954 1.00 52.72 331 LYS A O 1
ATOM 2697 N N . GLU A 1 332 ? 1.370 -31.963 45.099 1.00 50.19 332 GLU A N 1
ATOM 2698 C CA . GLU A 1 332 ? 1.728 -31.212 46.312 1.00 50.19 332 GLU A CA 1
ATOM 2699 C C . GLU A 1 332 ? 0.567 -31.121 47.318 1.00 50.19 332 GLU A C 1
ATOM 2701 O O . GLU A 1 332 ? 0.799 -30.944 48.513 1.00 50.19 332 GLU A O 1
ATOM 2706 N N . ALA A 1 333 ? -0.678 -31.349 46.883 1.00 50.84 333 ALA A N 1
ATOM 2707 C CA . ALA A 1 333 ? -1.842 -31.455 47.761 1.00 50.84 333 ALA A CA 1
ATOM 2708 C C . ALA A 1 333 ? -2.225 -32.918 48.075 1.00 50.84 333 ALA A C 1
ATOM 2710 O O . ALA A 1 333 ? -3.268 -33.406 47.631 1.00 50.84 333 ALA A O 1
ATOM 2711 N N . PRO A 1 334 ? -1.410 -33.630 48.875 1.00 42.72 334 PRO A N 1
ATOM 2712 C CA . PRO A 1 334 ? -2.019 -34.384 49.966 1.00 42.72 334 PRO A CA 1
ATOM 2713 C C . PRO A 1 334 ? -1.158 -34.396 51.243 1.00 42.72 334 PRO A C 1
ATOM 2715 O O . PRO A 1 334 ? -0.736 -35.465 51.646 1.00 42.72 334 PRO A O 1
ATOM 2718 N N . TYR A 1 335 ? -0.907 -33.261 51.913 1.00 39.38 335 TYR A N 1
ATOM 2719 C CA . TYR A 1 335 ? -0.577 -33.240 53.359 1.00 39.38 335 TYR A CA 1
ATOM 2720 C C . TYR A 1 335 ? -0.658 -31.822 53.973 1.00 39.38 335 TYR A C 1
ATOM 2722 O O . TYR A 1 335 ? 0.345 -31.243 54.357 1.00 39.38 335 TYR A O 1
ATOM 2730 N N . HIS A 1 336 ? -1.861 -31.257 54.115 1.00 33.78 336 HIS A N 1
ATOM 2731 C CA . HIS A 1 336 ? -2.262 -30.583 55.363 1.00 33.78 336 HIS A CA 1
ATOM 2732 C C . HIS A 1 336 ? -3.765 -30.296 55.343 1.00 33.78 336 HIS A C 1
ATOM 2734 O O . HIS A 1 336 ? -4.263 -29.464 54.590 1.00 33.78 336 HIS A O 1
ATOM 2740 N N . LYS A 1 337 ? -4.508 -31.006 56.190 1.00 43.16 337 LYS A N 1
ATOM 2741 C CA . LYS A 1 337 ? -5.900 -30.692 56.496 1.00 43.16 337 LYS A CA 1
ATOM 2742 C C . LYS A 1 337 ? -5.890 -29.701 57.657 1.00 43.16 337 LYS A C 1
ATOM 2744 O O . LYS A 1 337 ? -5.766 -30.111 58.805 1.00 43.16 337 LYS A O 1
ATOM 2749 N N . SER A 1 338 ? -6.009 -28.415 57.359 1.00 38.91 338 SER A N 1
ATOM 2750 C CA . SER A 1 338 ? -6.399 -27.398 58.340 1.00 38.91 338 SER A CA 1
ATOM 2751 C C . SER A 1 338 ? -7.068 -26.228 57.619 1.00 38.91 338 SER A C 1
ATOM 2753 O O . SER A 1 338 ? -6.490 -25.598 56.744 1.00 38.91 338 SER A O 1
ATOM 2755 N N . THR A 1 339 ? -8.336 -26.057 57.974 1.00 37.41 339 THR A N 1
ATOM 2756 C CA . THR A 1 339 ? -9.345 -25.042 57.650 1.00 37.41 339 THR A CA 1
ATOM 2757 C C . THR A 1 339 ? -8.805 -23.656 57.243 1.00 37.41 339 THR A C 1
ATOM 2759 O O . THR A 1 339 ? -7.953 -23.133 57.956 1.00 37.41 339 THR A O 1
ATOM 2762 N N . PRO A 1 340 ? -9.334 -22.997 56.188 1.00 39.81 340 PRO A N 1
ATOM 2763 C CA . PRO A 1 340 ? -9.021 -21.602 55.898 1.00 39.81 340 PRO A CA 1
ATOM 2764 C C . PRO A 1 340 ? -10.008 -20.673 56.619 1.00 39.81 340 PRO A C 1
ATOM 2766 O O . PRO A 1 340 ? -11.177 -20.571 56.245 1.00 39.81 340 PRO A O 1
ATOM 2769 N N . GLU A 1 341 ? -9.535 -19.995 57.660 1.00 42.97 341 GLU A N 1
ATOM 2770 C CA . GLU A 1 341 ? -10.164 -18.777 58.179 1.00 42.97 341 GLU A CA 1
ATOM 2771 C C . GLU A 1 341 ? -9.771 -17.590 57.264 1.00 42.97 341 GLU A C 1
ATOM 2773 O O . GLU A 1 341 ? -8.657 -17.588 56.729 1.00 42.97 341 GLU A O 1
ATOM 2778 N N . PRO A 1 342 ? -10.643 -16.597 56.996 1.00 51.66 342 PRO A N 1
ATOM 2779 C CA . PRO A 1 342 ? -10.383 -15.613 55.948 1.00 51.66 342 PRO A CA 1
ATOM 2780 C C . PRO A 1 342 ? -9.272 -14.631 56.349 1.00 51.66 342 PRO A C 1
ATOM 2782 O O . PRO A 1 342 ? -9.448 -13.797 57.238 1.00 51.66 342 PRO A O 1
ATOM 2785 N N . LEU A 1 343 ? -8.165 -14.673 55.603 1.00 42.47 343 LEU A N 1
ATOM 2786 C CA . LEU A 1 343 ? -6.976 -13.803 55.670 1.00 42.47 343 LEU A CA 1
ATOM 2787 C C . LEU A 1 343 ? -7.253 -12.284 55.604 1.00 42.47 343 LEU A C 1
ATOM 2789 O O . LEU A 1 343 ? -6.341 -11.482 55.781 1.00 42.47 343 LEU A O 1
ATOM 2793 N N . TYR A 1 344 ? -8.504 -11.875 55.388 1.00 39.25 344 TYR A N 1
ATOM 2794 C CA . TYR A 1 344 ? -8.911 -10.472 55.335 1.00 39.25 344 TYR A CA 1
ATOM 2795 C C . TYR A 1 344 ? -9.013 -9.805 56.719 1.00 39.25 344 TYR A C 1
ATOM 2797 O O . TYR A 1 344 ? -8.858 -8.592 56.806 1.00 39.25 344 TYR A O 1
ATOM 2805 N N . ARG A 1 345 ? -9.232 -10.563 57.811 1.00 39.88 345 ARG A N 1
ATOM 2806 C CA . ARG A 1 345 ? -9.265 -9.983 59.174 1.00 39.88 345 ARG A CA 1
ATOM 2807 C C . ARG A 1 345 ? -7.878 -9.714 59.761 1.00 39.88 345 ARG A C 1
ATOM 2809 O O . ARG A 1 345 ? -7.709 -8.713 60.441 1.00 39.88 345 ARG A O 1
ATOM 2816 N N . LEU A 1 346 ? -6.891 -10.560 59.470 1.00 42.16 346 LEU A N 1
ATOM 2817 C CA . LEU A 1 346 ? -5.545 -10.450 60.053 1.00 42.16 346 LEU A CA 1
ATOM 2818 C C . LEU A 1 346 ? -4.729 -9.281 59.482 1.00 42.16 346 LEU A C 1
ATOM 2820 O O . LEU A 1 346 ? -3.907 -8.714 60.190 1.00 42.16 346 LEU A O 1
ATOM 2824 N N . LEU A 1 347 ? -4.974 -8.884 58.229 1.00 43.19 347 LEU A N 1
ATOM 2825 C CA . LEU A 1 347 ? -4.314 -7.714 57.635 1.00 43.19 347 LEU A CA 1
ATOM 2826 C C . LEU A 1 347 ? -4.859 -6.389 58.181 1.00 43.19 347 LEU A C 1
ATOM 2828 O O . LEU A 1 347 ? -4.106 -5.429 58.303 1.00 43.19 347 LEU A O 1
ATOM 2832 N N . GLN A 1 348 ? -6.137 -6.342 58.566 1.00 42.00 348 GLN A N 1
ATOM 2833 C CA . GLN A 1 348 ? -6.758 -5.129 59.102 1.00 42.00 348 GLN A CA 1
ATOM 2834 C C . GLN A 1 348 ? -6.371 -4.857 60.568 1.00 42.00 348 GLN A C 1
ATOM 2836 O O . GLN A 1 348 ? -6.519 -3.735 61.044 1.00 42.00 348 GLN A O 1
ATOM 2841 N N . GLU A 1 349 ? -5.837 -5.865 61.263 1.00 42.72 349 GLU A N 1
ATOM 2842 C CA . GLU A 1 349 ? -5.393 -5.781 62.660 1.00 42.72 349 GLU A CA 1
ATOM 2843 C C . GLU A 1 349 ? -3.893 -5.436 62.793 1.00 42.72 349 GLU A C 1
ATOM 2845 O O . GLU A 1 349 ? -3.440 -5.066 63.871 1.00 42.72 349 GLU A O 1
ATOM 2850 N N . ILE A 1 350 ? -3.123 -5.477 61.694 1.00 44.59 350 ILE A N 1
ATOM 2851 C CA . ILE A 1 350 ? -1.687 -5.129 61.676 1.00 44.59 350 ILE A CA 1
ATOM 2852 C C . ILE A 1 350 ? -1.448 -3.639 61.337 1.00 44.59 350 ILE A C 1
ATOM 2854 O O . ILE A 1 350 ? -0.376 -3.112 61.627 1.00 44.59 350 ILE A O 1
ATOM 2858 N N . GLU A 1 351 ? -2.437 -2.918 60.791 1.00 41.34 351 GLU A N 1
ATOM 2859 C CA . GLU A 1 351 ? -2.266 -1.538 60.291 1.00 41.34 351 GLU A CA 1
ATOM 2860 C C . GLU A 1 351 ? -2.894 -0.436 61.174 1.00 41.34 351 GLU A C 1
ATOM 2862 O O . GLU A 1 351 ? -3.217 0.654 60.702 1.00 41.34 351 GLU A O 1
ATOM 2867 N N . GLN A 1 352 ? -3.025 -0.666 62.484 1.00 35.03 352 GLN A N 1
ATOM 2868 C CA . GLN A 1 352 ? -3.240 0.419 63.452 1.00 35.03 352 GLN A CA 1
ATOM 2869 C C . GLN A 1 352 ? -2.099 0.475 64.476 1.00 35.03 352 GLN A C 1
ATOM 2871 O O . GLN A 1 352 ? -2.080 -0.323 65.412 1.00 35.03 352 GLN A O 1
ATOM 2876 N N . PRO A 1 353 ? -1.158 1.431 64.366 1.00 35.12 353 PRO A N 1
ATOM 2877 C CA . PRO A 1 353 ? -0.290 1.766 65.477 1.00 35.12 353 PRO A CA 1
ATOM 2878 C C . PRO A 1 353 ? -1.067 2.641 66.469 1.00 35.12 353 PRO A C 1
ATOM 2880 O O . PRO A 1 353 ? -1.405 3.792 66.198 1.00 35.12 353 PRO A O 1
ATOM 2883 N N . GLU A 1 354 ? -1.373 2.037 67.612 1.00 33.94 354 GLU A N 1
ATOM 2884 C CA . GLU A 1 354 ? -1.264 2.602 68.959 1.00 33.94 354 GLU A CA 1
ATOM 2885 C C . GLU A 1 354 ? -0.965 4.120 69.026 1.00 33.94 354 GLU A C 1
ATOM 2887 O O . GLU A 1 354 ? 0.172 4.579 68.891 1.00 33.94 354 GLU A O 1
ATOM 2892 N N . LYS A 1 355 ? -2.006 4.915 69.289 1.00 32.47 355 LYS A N 1
ATOM 2893 C CA . LYS A 1 355 ? -1.886 6.223 69.946 1.00 32.47 355 LYS A CA 1
ATOM 2894 C C . LYS A 1 355 ? -3.147 6.503 70.766 1.00 32.47 355 LYS A C 1
ATOM 2896 O O . LYS A 1 355 ? -3.958 7.358 70.426 1.00 32.47 355 LYS A O 1
ATOM 2901 N N . GLU A 1 356 ? -3.305 5.774 71.866 1.00 33.16 356 GLU A N 1
ATOM 2902 C CA . GLU A 1 356 ? -4.072 6.261 73.013 1.00 33.16 356 GLU A CA 1
ATOM 2903 C C . GLU A 1 356 ? -3.097 6.915 73.991 1.00 33.16 356 GLU A C 1
ATOM 2905 O O . GLU A 1 356 ? -2.317 6.226 74.636 1.00 33.16 356 GLU A O 1
ATOM 2910 N N . ASP A 1 357 ? -3.139 8.246 74.091 1.00 33.53 357 ASP A N 1
ATOM 2911 C CA . ASP A 1 357 ? -3.119 8.894 75.405 1.00 33.53 357 ASP A CA 1
ATOM 2912 C C . ASP A 1 357 ? -3.662 10.327 75.287 1.00 33.53 357 ASP A C 1
ATOM 2914 O O . ASP A 1 357 ? -2.950 11.247 74.883 1.00 33.53 357 ASP A O 1
ATOM 2918 N N . GLN A 1 358 ? -4.958 10.506 75.565 1.00 32.66 358 GLN A N 1
ATOM 2919 C CA . GLN A 1 358 ? -5.501 11.663 76.290 1.00 32.66 358 GLN A CA 1
ATOM 2920 C C . GLN A 1 358 ? -7.004 11.469 76.552 1.00 32.66 358 GLN A C 1
ATOM 2922 O O . GLN A 1 358 ? -7.834 11.413 75.649 1.00 32.66 358 GLN A O 1
ATOM 2927 N N . ALA A 1 359 ? -7.318 11.346 77.839 1.00 37.28 359 ALA A N 1
ATOM 2928 C CA . ALA A 1 359 ? -8.626 11.090 78.428 1.00 37.28 359 ALA A CA 1
ATOM 2929 C C . ALA A 1 359 ? -9.739 12.088 78.044 1.00 37.28 359 ALA A C 1
ATOM 2931 O O . ALA A 1 359 ? -9.477 13.280 77.882 1.00 37.28 359 ALA A O 1
ATOM 2932 N N . PRO A 1 360 ? -11.012 11.658 78.134 1.00 38.12 360 PRO A N 1
ATOM 2933 C CA . PRO A 1 360 ? -12.114 12.543 78.479 1.00 38.12 360 PRO A CA 1
ATOM 2934 C C . PRO A 1 360 ? -12.734 12.132 79.821 1.00 38.12 360 PRO A C 1
ATOM 2936 O O . PRO A 1 360 ? -13.366 11.084 79.962 1.00 38.12 360 PRO A O 1
ATOM 2939 N N . LEU A 1 361 ? -12.574 12.999 80.822 1.00 32.38 361 LEU A N 1
ATOM 2940 C CA . LEU A 1 361 ? -13.342 12.935 82.057 1.00 32.38 361 LEU A CA 1
ATOM 2941 C C . LEU A 1 361 ? -14.735 13.551 81.863 1.00 32.38 361 LEU A C 1
ATOM 2943 O O . LEU A 1 361 ? -14.880 14.683 81.414 1.00 32.38 361 LEU A O 1
ATOM 2947 N N . LEU A 1 362 ? -15.697 12.814 82.414 1.00 31.20 362 LEU A N 1
ATOM 2948 C CA . LEU A 1 362 ? -16.918 13.255 83.088 1.00 31.20 362 LEU A CA 1
ATOM 2949 C C . LEU A 1 362 ? -18.244 13.282 82.308 1.00 31.20 362 LEU A C 1
ATOM 2951 O O . LEU A 1 362 ? -18.527 14.114 81.454 1.00 31.20 362 LEU A O 1
ATOM 2955 N N . ALA A 1 363 ? -19.104 12.372 82.762 1.00 33.06 363 ALA A N 1
ATOM 2956 C CA . ALA A 1 363 ? -20.510 12.209 82.450 1.00 33.06 363 ALA A CA 1
ATOM 2957 C C . ALA A 1 363 ? -21.434 13.173 83.220 1.00 33.06 363 ALA A C 1
ATOM 2959 O O . ALA A 1 363 ? -21.145 13.523 84.367 1.00 33.06 363 ALA A O 1
ATOM 2960 N N . LYS A 1 364 ? -22.595 13.463 82.607 1.00 32.09 364 LYS A N 1
ATOM 2961 C CA . LYS A 1 364 ? -23.977 13.662 83.137 1.00 32.09 364 LYS A CA 1
ATOM 2962 C C . LYS A 1 364 ? -24.721 14.558 82.124 1.00 32.09 364 LYS A C 1
ATOM 2964 O O . LYS A 1 364 ? -24.123 15.493 81.623 1.00 32.09 364 LYS A O 1
ATOM 2969 N N . SER A 1 365 ? -25.978 14.362 81.729 1.00 32.34 365 SER A N 1
ATOM 2970 C CA . SER A 1 365 ? -27.132 13.718 82.363 1.00 32.34 365 SER A CA 1
ATOM 2971 C C . SER A 1 365 ? -28.269 13.461 81.348 1.00 32.34 365 SER A C 1
ATOM 2973 O O . SER A 1 365 ? -28.320 14.071 80.289 1.00 32.34 365 SER A O 1
ATOM 2975 N N . SER A 1 366 ? -29.164 12.562 81.766 1.00 37.12 366 SER A N 1
ATOM 2976 C CA . SER A 1 366 ? -30.412 11.997 81.202 1.00 37.12 366 SER A CA 1
ATOM 2977 C C . SER A 1 366 ? -31.563 13.006 80.860 1.00 37.12 366 SER A C 1
ATOM 2979 O O . SER A 1 366 ? -31.311 14.205 80.902 1.00 37.12 366 SER A O 1
ATOM 2981 N N . PRO A 1 367 ? -32.817 12.594 80.515 1.00 50.22 367 PRO A N 1
ATOM 2982 C CA . PRO A 1 367 ? -33.510 12.960 79.269 1.00 50.22 367 PRO A CA 1
ATOM 2983 C C . PRO A 1 367 ? -34.827 13.752 79.513 1.00 50.22 367 PRO A C 1
ATOM 2985 O O . PRO A 1 367 ? -35.152 14.048 80.658 1.00 50.22 367 PRO A O 1
ATOM 2988 N N . ARG A 1 368 ? -35.616 13.961 78.440 1.00 34.84 368 ARG A N 1
ATOM 2989 C CA . ARG A 1 368 ? -37.095 14.145 78.355 1.00 34.84 368 ARG A CA 1
ATOM 2990 C C . ARG A 1 368 ? -37.669 15.484 77.865 1.00 34.84 368 ARG A C 1
ATOM 2992 O O . ARG A 1 368 ? -37.359 16.551 78.369 1.00 34.84 368 ARG A O 1
ATOM 2999 N N . ASP A 1 369 ? -38.665 15.257 77.002 1.00 36.78 369 ASP A N 1
ATOM 3000 C CA . ASP A 1 369 ? -39.978 15.893 76.843 1.00 36.78 369 ASP A CA 1
ATOM 3001 C C . ASP A 1 369 ? -40.151 17.217 76.073 1.00 36.78 369 ASP A C 1
ATOM 3003 O O . ASP A 1 369 ? -39.725 18.285 76.485 1.00 36.78 369 ASP A O 1
ATOM 3007 N N . LYS A 1 370 ? -40.919 17.065 74.977 1.00 40.03 370 LYS A N 1
ATOM 3008 C CA . LYS A 1 370 ? -42.059 17.875 74.500 1.00 40.03 370 LYS A CA 1
ATOM 3009 C C . LYS A 1 370 ? -41.972 19.400 74.658 1.00 40.03 370 LYS A C 1
ATOM 3011 O O . LYS A 1 370 ? -42.246 19.918 75.735 1.00 40.03 370 LYS A O 1
ATOM 3016 N N . ALA A 1 371 ? -41.867 20.106 73.535 1.00 37.50 371 ALA A N 1
ATOM 3017 C CA . ALA A 1 371 ? -42.976 20.727 72.790 1.00 37.50 371 ALA A CA 1
ATOM 3018 C C . ALA A 1 371 ? -42.404 21.498 71.596 1.00 37.50 371 ALA A C 1
ATOM 3020 O O . ALA A 1 371 ? -41.343 22.133 71.781 1.00 37.50 371 ALA A O 1
#

Foldseek 3Di:
DVVLVVVLVVQQCCQPPVDPHRDVLSNLVSVLVSLVVVLVVLVVVLPPDAAQLNLLSVLLSVLSVVLSVLSVVCSVVVPPPLSVVVNVVSVLLNVVSVVVVCCVVPPPPLNDNDDSPDLLSSLVNLLVSLCSVPVPPPVPPDDPDDCQWDPPPVIGGPPSLVSLVVSLVVLVVVLVVQQCCQVPVDPHRDVSSNLVSVLVSLVSNLSSLVSNLVPDAAPLNLLSVLLSVLSVQLSVLSVVCNVVVPDPVSVLSNVLSVQLNVVSVVVSCCLQPNPPVNDHQDRPDPVSSVVSVVVSVVSSVVSVVVSVVVVVVVVVCCVVVVVVVVVVVVVVPDDDDDDDDDPPVVVVVVPDDDDDDDDDDDDDDDDDDDD

Secondary structure (DSSP, 8-state):
-HHHHHHHHHHHHHHHHTSSS--HHHHHHHHHHHHHHHHHHHHHHGGG--HHHHHHHHHHHHHHHHHHHHHHHHHH-TT-HHHHHHHHHHHHHHHHHHHHHHHHHHS-TTSS---TT-HHHHHHHHHHHHGGGTTTTGGGS-TT----EE-SSSPEES-HHHHHHHHHHHHHHHHHHHHHHHHHTSSS--HHHHHHHHHHHHHHHHHHHHHHHTT--HHHHHHHHHHHHHHHHHHHHHHHHHH-TT-HHHHHHHHHHHHHHHHHHHHHHHHHH--TTSSPPPTT-HHHHHHHHHHHHHHHHHHHHHHHHHHHHHHHHHHHHHHHHHHHHHHH-SS-------THHHHHTTS--------------------

InterPro domains:
  IPR006904 Protein of unknown function DUF716 [PF04819] (26-138)
  IPR006904 Protein of unknown function DUF716 [PF04819] (193-312)